Protein AF-X1HSE5-F1 (afdb_monomer)

Secondary structure (DSSP, 8-state):
-TTS--------SSSEEEEEEEEEETTEEEEEEEEEETTEEEEEEEEEEEETTEEEEEEEETTEEEEEEEE-TTTTT-EEEEEEEEETTEEEEEEEEE-TTS-EEETTEEES-EEEETTEEEEEEEEEETTEEEEEEEEEEEETTEEEEEEEETTEEEEEEEEE-----GGG------PPPPPP-S---PPPHHHHHHHHHHTT--TT-EEEEET-TT-HHHHHHHHHH--EEEEEES-HHHHHHHHHHHHHTT-TTTEEEEE--GGG---TT-SEEEE----

InterPro domains:
  IPR025714 Methyltransferase domain [PF13847] (213-278)
  IPR026170 N-lysine methyltransferase FAM173A/B [PTHR13610] (183-283)
  IPR029063 S-adenosyl-L-methionine-dependent methyltransferase superfamily [G3DSA:3.40.50.150] (183-283)
  IPR029063 S-adenosyl-L-methionine-dependent methyltransferase superfamily [SSF53335] (175-281)

Structure (mmCIF, N/CA/C/O backbone):
data_AF-X1HSE5-F1
#
_entry.id   AF-X1HSE5-F1
#
loop_
_atom_site.group_PDB
_atom_site.id
_atom_site.type_symbol
_atom_site.label_atom_id
_atom_site.label_alt_id
_atom_site.label_comp_id
_atom_site.label_asym_id
_atom_site.label_entity_id
_atom_site.label_seq_id
_atom_site.pdbx_PDB_ins_code
_atom_site.Cartn_x
_atom_site.Cartn_y
_atom_site.Cartn_z
_atom_site.occupancy
_atom_site.B_iso_or_equiv
_atom_site.auth_seq_id
_atom_site.auth_comp_id
_atom_site.auth_asym_id
_atom_site.auth_atom_id
_atom_site.pdbx_PDB_model_num
ATOM 1 N N . ASP A 1 1 ? 19.092 7.222 -4.675 1.00 54.31 1 ASP A N 1
ATOM 2 C CA . ASP A 1 1 ? 20.019 8.014 -3.846 1.00 54.31 1 ASP A CA 1
ATOM 3 C C . ASP A 1 1 ? 19.220 9.079 -3.096 1.00 54.31 1 ASP A C 1
ATOM 5 O O . ASP A 1 1 ? 17.990 9.079 -3.179 1.00 54.31 1 ASP A O 1
ATOM 9 N N . GLU A 1 2 ? 19.894 9.949 -2.344 1.00 53.72 2 GLU A N 1
ATOM 10 C CA . GLU A 1 2 ? 19.274 11.060 -1.601 1.00 53.72 2 GLU A CA 1
ATOM 11 C C . GLU A 1 2 ? 1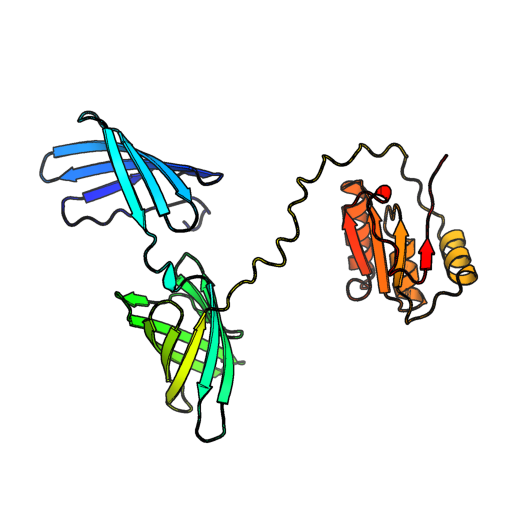8.602 12.100 -2.522 1.00 53.72 2 GLU A C 1
ATOM 13 O O . GLU A 1 2 ? 17.759 12.875 -2.081 1.00 53.72 2 GLU A O 1
ATOM 18 N N . GLU A 1 3 ? 18.900 12.058 -3.824 1.00 67.38 3 GLU A N 1
ATOM 19 C CA . GLU A 1 3 ? 18.372 12.944 -4.868 1.00 67.38 3 GLU A CA 1
ATOM 20 C C . GLU A 1 3 ? 17.149 12.351 -5.592 1.00 67.38 3 GLU A C 1
ATOM 22 O O . GLU A 1 3 ? 16.600 12.957 -6.515 1.00 67.38 3 GLU A O 1
ATOM 27 N N . GLY A 1 4 ? 16.709 11.151 -5.196 1.00 68.00 4 GLY A N 1
ATOM 28 C CA . GLY A 1 4 ? 15.580 10.457 -5.813 1.00 68.00 4 GLY A CA 1
ATOM 29 C C . GLY A 1 4 ? 15.891 9.804 -7.164 1.00 68.00 4 GLY A C 1
ATOM 30 O O . GLY A 1 4 ? 14.961 9.356 -7.841 1.00 68.00 4 GLY A O 1
ATOM 31 N N . LYS A 1 5 ? 17.166 9.700 -7.565 1.00 77.69 5 LYS A N 1
ATOM 32 C CA . LYS A 1 5 ? 17.575 8.886 -8.717 1.00 77.69 5 LYS A CA 1
ATOM 33 C C . LYS A 1 5 ? 17.703 7.423 -8.312 1.00 77.69 5 LYS A C 1
ATOM 35 O O . LYS A 1 5 ? 17.957 7.066 -7.157 1.00 77.69 5 LYS A O 1
ATOM 40 N N . LEU A 1 6 ? 17.506 6.549 -9.291 1.00 83.62 6 LEU A N 1
ATOM 41 C CA . LEU A 1 6 ? 17.699 5.120 -9.107 1.00 83.62 6 LEU A CA 1
ATOM 42 C C . LEU A 1 6 ? 19.194 4.809 -9.145 1.00 83.62 6 LEU A C 1
ATOM 44 O O . LEU A 1 6 ? 19.894 5.234 -10.057 1.00 83.62 6 LEU A O 1
ATOM 48 N N . ALA A 1 7 ? 19.648 4.045 -8.161 1.00 84.50 7 ALA A N 1
ATOM 49 C CA . ALA A 1 7 ? 20.991 3.488 -8.101 1.00 84.50 7 ALA A CA 1
ATOM 50 C C . ALA A 1 7 ? 20.882 1.962 -8.028 1.00 84.50 7 ALA A C 1
ATOM 52 O O . ALA A 1 7 ? 19.841 1.430 -7.623 1.00 84.50 7 ALA A O 1
ATOM 53 N N . ALA A 1 8 ? 21.934 1.265 -8.441 1.00 86.00 8 ALA A N 1
ATOM 54 C CA . ALA A 1 8 ? 21.992 -0.185 -8.394 1.00 86.00 8 ALA A CA 1
ATOM 55 C C . ALA A 1 8 ? 23.422 -0.650 -8.132 1.00 86.00 8 ALA A C 1
ATOM 57 O O . ALA A 1 8 ? 24.360 -0.115 -8.714 1.00 86.00 8 ALA A O 1
ATOM 58 N N . ASP A 1 9 ? 23.546 -1.693 -7.320 1.00 86.50 9 ASP A N 1
ATOM 59 C CA . ASP A 1 9 ? 24.800 -2.394 -7.077 1.00 86.50 9 ASP A CA 1
ATOM 60 C C . ASP A 1 9 ? 24.730 -3.781 -7.713 1.00 86.50 9 ASP A C 1
ATOM 62 O O . ASP A 1 9 ? 23.701 -4.463 -7.645 1.00 86.50 9 ASP A O 1
ATOM 66 N N . TRP A 1 10 ? 25.830 -4.215 -8.326 1.00 88.31 10 TRP A N 1
ATOM 67 C CA . TRP A 1 10 ? 25.940 -5.547 -8.911 1.00 88.31 10 TRP A CA 1
ATOM 68 C C . TRP A 1 10 ? 26.970 -6.369 -8.147 1.00 88.31 10 TRP A C 1
ATOM 70 O O . TRP A 1 10 ? 28.174 -6.167 -8.282 1.00 88.31 10 TRP A O 1
ATOM 80 N N . GLN A 1 11 ? 26.491 -7.342 -7.376 1.00 85.38 11 GLN A N 1
ATOM 81 C CA . GLN A 1 11 ? 27.350 -8.273 -6.652 1.00 85.38 11 GLN A CA 1
ATOM 82 C C . GLN A 1 11 ? 27.578 -9.539 -7.482 1.00 85.38 11 GLN A C 1
ATOM 84 O O . GLN A 1 11 ? 26.635 -10.174 -7.953 1.00 85.38 11 GLN A O 1
ATOM 89 N N . SER A 1 12 ? 28.847 -9.893 -7.673 1.00 85.19 12 SER A N 1
ATOM 90 C CA . SER A 1 12 ? 29.299 -11.047 -8.451 1.00 85.19 12 SER A CA 1
ATOM 91 C C . SER A 1 12 ? 30.457 -11.723 -7.727 1.00 85.19 12 SER A C 1
ATOM 93 O O . SER A 1 12 ? 31.236 -11.060 -7.049 1.00 85.19 12 SER A O 1
ATOM 95 N N . GLN A 1 13 ? 30.599 -13.038 -7.897 1.00 85.12 13 GLN A N 1
ATOM 96 C CA . GLN A 1 13 ? 31.784 -13.775 -7.437 1.00 85.12 13 GLN A CA 1
ATOM 97 C C . GLN A 1 13 ? 33.022 -13.501 -8.308 1.00 85.12 13 GLN A C 1
ATOM 99 O O . GLN A 1 13 ? 34.129 -13.885 -7.943 1.00 85.12 13 GLN A O 1
ATOM 104 N N . TRP A 1 14 ? 32.836 -12.852 -9.462 1.00 81.50 14 TRP A N 1
ATOM 105 C CA . TRP A 1 14 ? 33.876 -12.606 -10.453 1.00 81.50 14 TRP A CA 1
ATOM 106 C C . TRP A 1 14 ? 33.902 -11.140 -10.861 1.00 81.50 14 TRP A C 1
ATOM 108 O O . TRP A 1 14 ? 32.922 -10.651 -11.418 1.00 81.50 14 TRP A O 1
ATOM 118 N N . GLY A 1 15 ? 35.055 -10.497 -10.671 1.00 85.38 15 GLY A N 1
ATOM 119 C CA . GLY A 1 15 ? 35.319 -9.140 -11.139 1.00 85.38 15 GLY A CA 1
ATOM 120 C C . GLY A 1 15 ? 34.563 -8.034 -10.414 1.00 85.38 15 GLY A C 1
ATOM 121 O O . GLY A 1 15 ? 33.780 -8.263 -9.497 1.00 85.38 15 GLY A O 1
ATOM 122 N N . GLU A 1 16 ? 34.822 -6.816 -10.868 1.00 89.06 16 GLU A N 1
ATOM 123 C CA . GLU A 1 16 ? 34.171 -5.598 -10.404 1.00 89.06 16 GLU A CA 1
ATOM 124 C C . GLU A 1 16 ? 33.159 -5.136 -11.450 1.00 89.06 16 GLU A C 1
ATOM 126 O O . GLU A 1 16 ? 33.415 -5.187 -12.659 1.00 89.06 16 GLU A O 1
ATOM 131 N N . HIS A 1 17 ? 31.998 -4.684 -10.982 1.00 91.81 17 HIS A N 1
ATOM 132 C CA . HIS A 1 17 ? 30.918 -4.228 -11.841 1.00 91.81 17 HIS A CA 1
ATOM 133 C C . HIS A 1 17 ? 30.408 -2.874 -11.372 1.00 91.81 17 HIS A C 1
ATOM 135 O O . HIS A 1 17 ? 30.025 -2.712 -10.217 1.00 91.81 17 HIS A O 1
ATOM 141 N N . GLU A 1 18 ? 30.348 -1.927 -12.298 1.00 93.06 18 GLU A N 1
ATOM 142 C CA . GLU A 1 18 ? 29.768 -0.608 -12.081 1.00 93.06 18 GLU A CA 1
ATOM 143 C C . GLU A 1 18 ? 28.478 -0.499 -12.895 1.00 93.06 18 GLU A C 1
ATOM 145 O O . GLU A 1 18 ? 28.457 -0.831 -14.087 1.00 93.06 18 GLU A O 1
ATOM 150 N N . ILE A 1 19 ? 27.397 -0.062 -12.244 1.00 94.31 19 ILE A N 1
ATOM 151 C CA . ILE A 1 19 ? 26.094 0.133 -12.877 1.00 94.31 19 ILE A CA 1
ATOM 152 C C . ILE A 1 19 ? 25.806 1.624 -13.005 1.00 94.31 19 ILE A C 1
ATOM 154 O O . ILE A 1 19 ? 25.840 2.366 -12.027 1.00 94.31 19 ILE A O 1
ATOM 158 N N . THR A 1 20 ? 25.468 2.047 -14.217 1.00 93.00 20 THR A N 1
ATOM 159 C CA . THR A 1 20 ? 25.135 3.435 -14.548 1.00 93.00 20 THR A CA 1
ATOM 160 C C . THR A 1 20 ? 23.850 3.496 -15.375 1.00 93.00 20 THR A C 1
ATOM 162 O O . THR A 1 20 ? 23.322 2.473 -15.819 1.00 93.00 20 THR A O 1
ATOM 165 N N . ASP A 1 21 ? 23.304 4.701 -15.560 1.00 91.31 21 ASP A N 1
ATOM 166 C CA . ASP A 1 21 ? 22.112 4.952 -16.385 1.00 91.31 21 ASP A CA 1
ATOM 167 C C . ASP A 1 21 ? 20.885 4.094 -16.010 1.00 91.31 21 ASP A C 1
ATOM 169 O O . ASP A 1 21 ? 20.134 3.626 -16.871 1.00 91.31 21 ASP A O 1
ATOM 173 N N . VAL A 1 22 ? 20.668 3.874 -14.709 1.00 93.50 22 VAL A N 1
ATOM 174 C CA . VAL A 1 22 ? 19.532 3.084 -14.220 1.00 93.50 22 VAL A CA 1
ATOM 175 C C . VAL A 1 22 ? 18.227 3.840 -14.453 1.00 93.50 22 VAL A C 1
ATOM 177 O O . VAL A 1 22 ? 17.964 4.881 -13.852 1.00 93.50 22 VAL A O 1
ATOM 180 N N . ASN A 1 23 ? 17.359 3.275 -15.286 1.00 91.81 23 ASN A N 1
ATOM 181 C CA . ASN A 1 23 ? 16.037 3.814 -15.563 1.00 91.81 23 ASN A CA 1
ATOM 182 C C . ASN A 1 23 ? 14.971 2.736 -15.367 1.00 91.81 23 ASN A C 1
ATOM 184 O O . ASN A 1 23 ? 15.039 1.652 -15.946 1.00 91.81 23 ASN A O 1
ATOM 188 N N . PHE A 1 24 ? 13.953 3.053 -14.569 1.00 89.69 24 PHE A N 1
ATOM 189 C CA . PHE A 1 24 ? 12.811 2.178 -14.346 1.00 89.69 24 PHE A CA 1
ATOM 190 C C . PHE A 1 24 ? 11.508 2.937 -14.569 1.00 89.69 24 PHE A C 1
ATOM 192 O O . PHE A 1 24 ? 11.120 3.797 -13.777 1.00 89.69 24 PHE A O 1
ATOM 199 N N . LYS A 1 25 ? 10.798 2.598 -15.647 1.00 86.75 25 LYS A N 1
ATOM 200 C CA . LYS A 1 25 ? 9.526 3.236 -15.999 1.00 86.75 25 LYS A CA 1
ATOM 201 C C . LYS A 1 25 ? 8.541 2.206 -16.522 1.00 86.75 25 LYS A C 1
ATOM 203 O O . LYS A 1 25 ? 8.854 1.421 -17.409 1.00 86.75 25 LYS A O 1
ATOM 208 N N . ALA A 1 26 ? 7.327 2.222 -15.970 1.00 85.19 26 ALA A N 1
ATOM 209 C CA . ALA A 1 26 ? 6.230 1.343 -16.384 1.00 85.19 26 ALA A CA 1
ATOM 210 C C . ALA A 1 26 ? 6.598 -0.160 -16.421 1.00 85.19 26 ALA A C 1
ATOM 212 O O . ALA A 1 26 ? 6.109 -0.902 -17.266 1.00 85.19 26 ALA A O 1
ATOM 213 N N . GLY A 1 27 ? 7.459 -0.614 -15.502 1.00 85.38 27 GLY A N 1
ATOM 214 C CA . GLY A 1 27 ? 7.896 -2.011 -15.430 1.00 85.38 27 GLY A CA 1
ATOM 215 C C . GLY A 1 27 ? 9.055 -2.369 -16.362 1.00 85.38 27 GLY A C 1
ATOM 216 O O . GLY A 1 27 ? 9.559 -3.482 -16.252 1.00 85.38 27 GLY A O 1
ATOM 217 N N . LYS A 1 28 ? 9.511 -1.458 -17.231 1.00 92.25 28 LYS A N 1
ATOM 218 C CA . LYS A 1 28 ? 10.739 -1.623 -18.017 1.00 92.25 28 LYS A CA 1
ATOM 219 C C . LYS A 1 28 ? 11.932 -1.123 -17.199 1.00 92.25 28 LYS A C 1
ATOM 221 O O . LYS A 1 28 ? 11.882 -0.002 -16.694 1.00 92.25 28 LYS A O 1
ATOM 226 N N . LEU A 1 29 ? 12.958 -1.960 -17.060 1.00 94.06 29 LEU A N 1
ATOM 227 C CA . LEU A 1 29 ? 14.235 -1.642 -16.424 1.00 94.06 29 LEU A CA 1
ATOM 228 C C . LEU A 1 29 ? 15.325 -1.622 -17.494 1.00 94.06 29 LEU A C 1
ATOM 230 O O . LEU A 1 29 ? 15.451 -2.580 -18.257 1.00 94.06 29 LEU A O 1
ATOM 234 N N . THR A 1 30 ? 16.119 -0.558 -17.513 1.00 95.06 30 THR A N 1
ATOM 235 C CA . THR A 1 30 ? 17.329 -0.463 -18.330 1.00 95.06 30 THR A CA 1
ATOM 236 C C . THR A 1 30 ? 18.481 0.061 -17.489 1.00 95.06 30 THR A C 1
ATOM 238 O O . THR A 1 30 ? 18.264 0.925 -16.640 1.00 95.06 30 THR A O 1
ATOM 241 N N . PHE A 1 31 ? 19.687 -0.445 -17.717 1.00 95.62 31 PHE A N 1
ATOM 242 C CA . PHE A 1 31 ? 20.916 0.096 -17.133 1.00 95.62 31 PHE A CA 1
ATOM 243 C C . PHE A 1 31 ? 22.123 -0.302 -17.979 1.00 95.62 31 PHE A C 1
ATOM 245 O O . PHE A 1 31 ? 22.086 -1.300 -18.705 1.00 95.62 31 PHE A O 1
ATOM 252 N N . LYS A 1 32 ? 23.209 0.456 -17.852 1.00 95.06 32 LYS A N 1
ATOM 253 C CA . LYS A 1 32 ? 24.520 0.080 -18.377 1.00 95.06 32 LYS A CA 1
ATOM 254 C C . LYS A 1 32 ? 25.341 -0.573 -17.281 1.00 95.06 32 LYS A C 1
ATOM 256 O O . LYS A 1 32 ? 25.244 -0.211 -16.113 1.00 95.06 32 LYS A O 1
ATOM 261 N N . ARG A 1 33 ? 26.148 -1.552 -17.670 1.00 94.25 33 ARG A N 1
ATOM 262 C CA . ARG A 1 33 ? 27.066 -2.267 -16.793 1.00 94.25 33 ARG A CA 1
ATOM 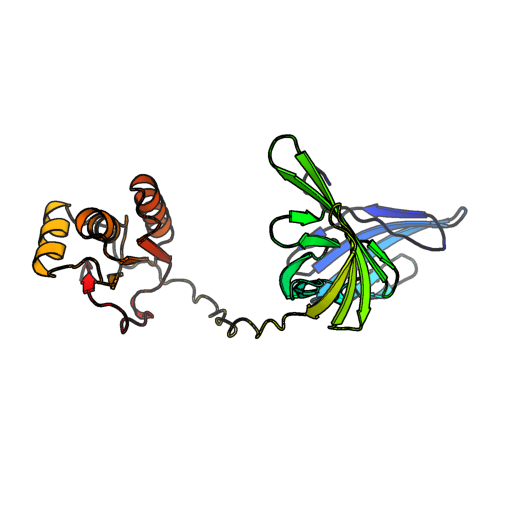263 C C . ARG A 1 33 ? 28.447 -2.284 -17.411 1.00 94.25 33 ARG A C 1
ATOM 265 O O . ARG A 1 33 ? 28.651 -2.906 -18.458 1.00 94.25 33 ARG A O 1
ATOM 272 N N . LYS A 1 34 ? 29.399 -1.702 -16.697 1.00 93.56 34 LYS A N 1
ATOM 273 C CA . LYS A 1 34 ? 30.825 -1.806 -16.977 1.00 93.56 34 LYS A CA 1
ATOM 274 C C . LYS A 1 34 ? 31.407 -2.906 -16.101 1.00 93.56 34 LYS A C 1
ATOM 276 O O . LYS A 1 34 ? 31.196 -2.909 -14.895 1.00 93.56 34 LYS A O 1
ATOM 281 N N . SER A 1 35 ? 32.057 -3.888 -16.714 1.00 91.00 35 SER A N 1
ATOM 282 C CA . SER A 1 35 ? 32.628 -5.040 -16.008 1.00 91.00 35 SER A CA 1
ATOM 283 C C . SER A 1 35 ? 34.136 -5.054 -16.185 1.00 91.00 35 SER A C 1
ATOM 285 O O . SER A 1 35 ? 34.614 -4.925 -17.313 1.00 91.00 35 SER A O 1
ATOM 287 N N . LYS A 1 36 ? 34.871 -5.246 -15.091 1.00 90.25 36 LYS A N 1
ATOM 288 C CA . LYS A 1 36 ? 36.323 -5.401 -15.075 1.00 90.25 36 LYS A CA 1
ATOM 289 C C . LYS A 1 36 ? 36.675 -6.741 -14.439 1.00 90.25 36 LYS A C 1
ATOM 291 O O . LYS A 1 36 ? 36.409 -6.968 -13.263 1.00 90.25 36 LYS A O 1
ATOM 296 N N . ILE A 1 37 ? 37.262 -7.641 -15.222 1.00 87.69 37 ILE A N 1
ATOM 297 C CA . ILE A 1 37 ? 37.753 -8.936 -14.739 1.00 87.69 37 ILE A CA 1
ATOM 298 C C . ILE A 1 37 ? 39.238 -9.012 -15.076 1.00 87.69 37 ILE A C 1
ATOM 300 O O . ILE A 1 37 ? 39.597 -9.066 -16.254 1.00 87.69 37 ILE A O 1
ATOM 304 N N . GLN A 1 38 ? 40.088 -9.006 -14.043 1.00 85.25 38 GLN A N 1
ATOM 305 C CA . GLN A 1 38 ? 41.545 -8.871 -14.185 1.00 85.25 38 GLN A CA 1
ATOM 306 C C . GLN A 1 38 ? 41.892 -7.610 -15.010 1.00 85.25 38 GLN A C 1
ATOM 308 O O . GLN A 1 38 ? 41.435 -6.519 -14.664 1.00 85.25 38 GLN A O 1
ATOM 313 N N . ASP A 1 39 ? 42.629 -7.754 -16.116 1.00 85.06 39 ASP A N 1
ATOM 314 C CA . ASP A 1 39 ? 43.037 -6.651 -17.003 1.00 85.06 39 ASP A CA 1
ATOM 315 C C . ASP A 1 39 ? 42.045 -6.369 -18.143 1.00 85.06 39 ASP A C 1
ATOM 317 O O . ASP A 1 39 ? 42.283 -5.510 -18.992 1.00 85.06 39 ASP A O 1
ATOM 321 N N . ARG A 1 40 ? 40.923 -7.098 -18.209 1.00 86.12 40 ARG A N 1
ATOM 322 C CA . ARG A 1 40 ? 39.935 -6.951 -19.284 1.00 86.12 40 ARG A CA 1
ATOM 323 C C . ARG A 1 40 ? 38.721 -6.174 -18.806 1.00 86.12 40 ARG A C 1
ATOM 325 O O . ARG A 1 40 ? 38.112 -6.516 -17.793 1.00 86.12 40 ARG A O 1
ATOM 332 N N . GLN A 1 41 ? 38.327 -5.186 -19.602 1.00 90.12 41 GLN A N 1
ATOM 333 C CA . GLN A 1 41 ? 37.138 -4.375 -19.378 1.00 90.12 41 GLN A CA 1
ATOM 334 C C . GLN A 1 41 ? 36.197 -4.476 -20.576 1.00 90.12 41 GLN A C 1
ATOM 336 O O . GLN A 1 41 ? 36.645 -4.488 -21.720 1.00 90.12 41 GLN A O 1
ATOM 341 N N . TRP A 1 42 ? 34.897 -4.544 -20.315 1.00 90.31 42 TRP A N 1
ATOM 342 C CA . TRP A 1 42 ? 33.872 -4.433 -21.349 1.00 90.31 42 TRP A CA 1
ATOM 343 C C . TRP A 1 42 ? 32.619 -3.774 -20.795 1.00 90.31 42 TRP A C 1
ATOM 345 O O . TRP A 1 42 ? 32.369 -3.759 -19.585 1.00 90.31 42 TRP A O 1
ATOM 355 N N . GLU A 1 43 ? 31.815 -3.260 -21.713 1.00 93.56 43 GLU A N 1
ATOM 356 C CA . GLU A 1 43 ? 30.529 -2.656 -21.418 1.00 93.56 43 GLU A CA 1
ATOM 357 C C . GLU A 1 43 ? 29.396 -3.541 -21.927 1.00 93.56 43 GLU A C 1
ATOM 359 O O . GLU A 1 43 ? 29.536 -4.342 -22.854 1.00 93.56 43 GLU A O 1
ATOM 364 N N . SER A 1 44 ? 28.264 -3.437 -21.251 1.00 93.94 44 SER A N 1
ATOM 365 C CA . SER A 1 44 ? 27.047 -4.148 -21.602 1.00 93.94 44 SER A CA 1
ATOM 366 C C . SER A 1 44 ? 25.841 -3.310 -21.217 1.00 93.94 44 SER A C 1
ATOM 368 O O . SER A 1 44 ? 25.896 -2.553 -20.249 1.00 93.94 44 SER A O 1
ATOM 370 N N . THR A 1 45 ? 24.749 -3.458 -21.955 1.00 95.94 45 THR A N 1
ATOM 371 C CA . THR A 1 45 ? 23.470 -2.823 -21.625 1.00 95.94 45 THR A CA 1
ATOM 372 C C . THR A 1 45 ? 22.463 -3.903 -21.289 1.00 95.94 45 THR A C 1
ATOM 374 O O . THR A 1 45 ? 22.345 -4.885 -22.017 1.00 95.94 45 THR A O 1
ATOM 377 N N . PHE A 1 46 ? 21.745 -3.734 -20.184 1.00 96.00 46 PHE A N 1
ATOM 378 C CA . PHE A 1 46 ? 20.599 -4.567 -19.861 1.00 96.00 46 PHE A CA 1
ATOM 379 C C . PHE A 1 46 ? 19.315 -3.862 -20.278 1.00 96.00 46 PHE A C 1
ATOM 381 O O . PHE A 1 46 ? 19.079 -2.715 -19.891 1.00 96.00 46 PHE A O 1
ATOM 388 N N . GLU A 1 47 ? 18.451 -4.584 -20.983 1.00 96.19 47 GLU A N 1
ATOM 389 C CA . GLU A 1 47 ? 17.064 -4.197 -21.201 1.00 96.19 47 GLU A CA 1
ATOM 390 C C . GLU A 1 47 ? 16.128 -5.323 -20.783 1.00 96.19 47 GLU A C 1
ATOM 392 O O . GLU A 1 47 ? 16.202 -6.443 -21.286 1.00 96.19 47 GLU A O 1
ATOM 397 N N . GLY A 1 48 ? 15.197 -5.023 -19.882 1.00 94.62 48 GLY A N 1
ATOM 398 C CA . GLY A 1 48 ? 14.267 -6.032 -19.408 1.00 94.62 48 GLY A CA 1
ATOM 399 C C . GLY A 1 48 ? 13.008 -5.475 -18.779 1.00 94.62 48 GLY A C 1
ATOM 400 O O . GLY A 1 48 ? 12.748 -4.271 -18.742 1.00 94.62 48 GLY A O 1
ATOM 401 N N . THR A 1 49 ? 12.204 -6.394 -18.265 1.00 92.69 49 THR A N 1
ATOM 402 C CA . THR A 1 49 ? 10.961 -6.103 -17.566 1.00 92.69 49 THR A CA 1
ATOM 403 C C . THR A 1 49 ? 10.961 -6.716 -16.180 1.00 92.69 49 THR A C 1
ATOM 405 O O . THR A 1 49 ? 11.375 -7.859 -15.995 1.00 92.69 49 THR A O 1
ATOM 408 N N . ILE A 1 50 ? 10.426 -5.969 -15.219 1.00 88.81 50 ILE A N 1
ATOM 409 C CA . ILE A 1 50 ? 10.084 -6.474 -13.896 1.00 88.81 50 ILE A CA 1
ATOM 410 C C . ILE A 1 50 ? 8.572 -6.667 -13.848 1.00 88.81 50 ILE A C 1
ATOM 412 O O . ILE A 1 50 ? 7.803 -5.704 -13.920 1.00 88.81 50 ILE A O 1
ATOM 416 N N . LYS A 1 51 ? 8.138 -7.917 -13.683 1.00 82.94 51 LYS A N 1
ATOM 417 C CA . LYS A 1 51 ? 6.735 -8.272 -13.444 1.00 82.94 51 LYS A CA 1
ATOM 418 C C . LYS A 1 51 ? 6.625 -8.937 -12.081 1.00 82.94 51 LYS A C 1
ATOM 420 O O . LYS A 1 51 ? 7.186 -10.004 -11.851 1.00 82.94 51 LYS A O 1
ATOM 425 N N . ALA A 1 52 ? 5.884 -8.301 -11.176 1.00 80.31 52 ALA A N 1
ATOM 426 C CA . ALA A 1 52 ? 5.778 -8.710 -9.776 1.00 80.31 52 ALA A CA 1
ATOM 427 C C . ALA A 1 52 ? 7.161 -8.875 -9.109 1.00 80.31 52 ALA A C 1
ATOM 429 O O . ALA A 1 52 ? 7.785 -7.883 -8.731 1.00 80.31 52 ALA A O 1
ATOM 430 N N . HIS A 1 53 ? 7.638 -10.111 -8.976 1.00 82.62 53 HIS A N 1
ATOM 431 C CA . HIS A 1 53 ? 8.914 -10.454 -8.346 1.00 82.62 53 HIS A CA 1
ATOM 432 C C . HIS A 1 53 ? 9.917 -11.096 -9.313 1.00 82.62 53 HIS A C 1
ATOM 434 O O . HIS A 1 53 ? 10.985 -11.508 -8.871 1.00 82.62 53 HIS A O 1
ATOM 440 N N . ALA A 1 54 ? 9.582 -11.181 -10.602 1.00 88.19 54 ALA A N 1
ATOM 441 C CA . ALA A 1 54 ? 10.440 -11.734 -11.640 1.00 88.19 54 ALA A CA 1
ATOM 442 C C . ALA A 1 54 ? 11.048 -10.614 -12.493 1.00 88.19 54 ALA A C 1
ATOM 444 O O . ALA A 1 54 ? 10.356 -9.664 -12.873 1.00 88.19 54 ALA A O 1
ATOM 445 N N . LEU A 1 55 ? 12.337 -10.752 -12.782 1.00 92.50 55 LEU A N 1
ATOM 446 C CA . LEU A 1 55 ? 13.097 -9.977 -13.751 1.00 92.50 55 LEU A CA 1
ATOM 447 C C . LEU A 1 55 ? 13.344 -10.870 -14.968 1.00 92.50 55 LEU A C 1
ATOM 449 O O . LEU A 1 55 ? 13.767 -12.011 -14.810 1.00 92.50 55 LEU A O 1
ATOM 453 N N . SER A 1 56 ? 13.104 -10.346 -16.161 1.00 94.69 56 SER A N 1
ATOM 454 C CA . SER A 1 56 ? 13.457 -11.007 -17.419 1.00 94.69 56 SER A CA 1
ATOM 455 C C . SER A 1 56 ? 13.964 -9.966 -18.404 1.00 94.69 56 SER A C 1
ATOM 457 O O . SER A 1 56 ? 13.360 -8.898 -18.517 1.00 94.69 56 SER A O 1
ATOM 459 N N . GLY A 1 57 ? 15.029 -10.253 -19.135 1.00 95.12 57 GLY A N 1
ATOM 460 C CA . GLY A 1 57 ? 15.568 -9.326 -20.121 1.00 95.12 57 GLY A CA 1
ATOM 461 C C . GLY A 1 57 ? 16.773 -9.878 -20.855 1.00 95.12 57 GLY A C 1
ATOM 462 O O . GLY A 1 57 ? 17.103 -11.056 -20.734 1.00 95.12 57 GLY A O 1
ATOM 463 N N . THR A 1 58 ? 17.438 -8.994 -21.581 1.00 95.88 58 THR A N 1
ATOM 464 C CA . THR A 1 58 ? 18.623 -9.308 -22.372 1.00 95.88 58 THR A CA 1
ATOM 465 C C . THR A 1 58 ? 19.759 -8.386 -21.958 1.00 95.88 58 THR A C 1
ATOM 467 O O . THR A 1 58 ? 19.561 -7.188 -21.755 1.00 95.88 58 THR A O 1
ATOM 470 N N . ILE A 1 59 ? 20.948 -8.960 -21.812 1.00 94.69 59 ILE A N 1
ATOM 471 C CA . ILE A 1 59 ? 22.214 -8.250 -21.678 1.00 94.69 59 ILE A CA 1
ATOM 472 C C . ILE A 1 59 ? 22.888 -8.273 -23.047 1.00 94.69 59 ILE A C 1
ATOM 474 O O . ILE A 1 59 ? 23.294 -9.337 -23.508 1.00 94.69 59 ILE A O 1
ATOM 478 N N . THR A 1 60 ? 23.034 -7.108 -23.664 1.00 95.06 60 THR A N 1
ATOM 479 C CA . THR A 1 60 ? 23.697 -6.926 -24.959 1.00 95.06 60 THR A CA 1
ATOM 480 C C . THR A 1 60 ? 25.114 -6.411 -24.756 1.00 95.06 60 THR A C 1
ATOM 482 O O . THR A 1 60 ? 25.349 -5.488 -23.969 1.00 95.06 60 THR A O 1
ATOM 485 N N . SER A 1 61 ? 26.070 -7.011 -25.459 1.00 91.69 61 SER A N 1
ATOM 486 C CA . SER A 1 61 ? 27.481 -6.619 -25.445 1.00 91.69 61 SER A CA 1
ATOM 487 C C . SER A 1 61 ? 28.146 -6.912 -26.788 1.00 91.69 61 SER A C 1
ATOM 489 O O . SER A 1 61 ? 27.580 -7.607 -27.628 1.00 91.69 61 SER A O 1
ATOM 491 N N . GLU A 1 62 ? 29.390 -6.471 -26.967 1.00 86.44 62 GLU A N 1
ATOM 492 C CA . GLU A 1 62 ? 30.203 -6.815 -28.147 1.00 86.44 62 GLU A CA 1
ATOM 493 C C . GLU A 1 62 ? 30.414 -8.330 -28.324 1.00 86.44 62 GLU A C 1
ATOM 495 O O . GLU A 1 62 ? 30.732 -8.796 -29.414 1.00 86.44 62 GLU A O 1
ATOM 500 N N . ARG A 1 63 ? 30.219 -9.120 -27.260 1.00 83.75 63 ARG A N 1
ATOM 501 C CA . ARG A 1 63 ? 30.310 -10.589 -27.288 1.00 83.75 63 ARG A CA 1
ATOM 502 C C . ARG A 1 63 ? 28.984 -11.270 -27.640 1.00 83.75 63 ARG A C 1
ATOM 504 O O . ARG A 1 63 ? 28.914 -12.496 -27.610 1.00 83.75 63 ARG A O 1
ATOM 511 N N . GLY A 1 64 ? 27.951 -10.488 -27.947 1.00 88.81 64 GLY A N 1
ATOM 512 C CA . GLY A 1 64 ? 26.603 -10.950 -28.252 1.00 88.81 64 GLY A CA 1
ATOM 513 C C . GLY A 1 64 ? 25.599 -10.714 -27.124 1.00 88.81 64 GLY A C 1
ATOM 514 O O . GLY A 1 64 ? 25.894 -10.068 -26.108 1.00 88.81 64 GLY A O 1
ATOM 515 N N . ASP A 1 65 ? 24.405 -11.259 -27.348 1.00 92.88 65 ASP A N 1
ATOM 516 C CA . ASP A 1 65 ? 23.234 -11.131 -26.487 1.00 92.88 65 ASP A CA 1
ATOM 517 C C . ASP A 1 65 ? 23.081 -12.332 -25.554 1.00 92.88 65 ASP A C 1
ATOM 519 O O . ASP A 1 65 ? 23.160 -13.489 -25.970 1.00 92.88 65 ASP A O 1
ATOM 523 N N . ILE A 1 66 ? 22.811 -12.053 -24.280 1.00 92.69 66 ILE A N 1
ATOM 524 C CA . ILE A 1 66 ? 22.613 -13.063 -23.241 1.00 92.69 66 ILE A CA 1
ATOM 525 C C . ILE A 1 66 ? 21.260 -12.826 -22.579 1.00 92.69 66 ILE A C 1
ATOM 527 O O . ILE A 1 66 ? 20.979 -11.729 -22.099 1.00 92.69 66 ILE A O 1
ATOM 531 N N . THR A 1 67 ? 20.424 -13.861 -22.507 1.00 93.62 67 THR A N 1
ATOM 532 C CA . THR A 1 67 ? 19.168 -13.783 -21.746 1.00 93.62 67 THR A CA 1
ATOM 533 C C . THR A 1 67 ? 19.469 -13.793 -20.248 1.00 93.62 67 THR A C 1
ATOM 535 O O . THR A 1 67 ? 20.266 -14.599 -19.773 1.00 93.62 67 THR A O 1
ATOM 538 N N . ALA A 1 68 ? 18.823 -12.904 -19.501 1.00 92.12 68 ALA A N 1
ATOM 539 C CA . ALA A 1 68 ? 18.964 -12.781 -18.061 1.00 92.12 68 ALA A CA 1
ATOM 540 C C . ALA A 1 68 ? 17.597 -12.890 -17.380 1.00 92.12 68 ALA A C 1
ATOM 542 O O . ALA A 1 68 ? 16.662 -12.142 -17.676 1.00 92.12 68 ALA A O 1
ATOM 543 N N . GLU A 1 69 ? 17.511 -13.806 -16.423 1.00 92.62 69 GLU A N 1
ATOM 544 C CA . GLU A 1 69 ? 16.344 -14.007 -15.573 1.00 92.62 69 GLU A CA 1
ATOM 545 C C . GLU A 1 69 ? 16.733 -13.837 -14.107 1.00 92.62 69 GLU A C 1
ATOM 547 O O . GLU A 1 69 ? 17.840 -14.175 -13.692 1.00 92.62 69 GLU A O 1
ATOM 552 N N . GLY A 1 70 ? 15.814 -13.307 -13.306 1.00 88.50 70 GLY A N 1
ATOM 553 C CA . GLY A 1 70 ? 16.045 -13.082 -11.887 1.00 88.50 70 GLY A CA 1
ATOM 554 C C . GLY A 1 70 ? 14.766 -13.175 -11.071 1.00 88.50 70 GLY A C 1
ATOM 555 O O . GLY A 1 70 ? 13.665 -12.901 -11.551 1.00 88.50 70 GLY A O 1
ATOM 556 N N . LYS A 1 71 ? 14.914 -13.534 -9.798 1.00 86.81 71 LYS A N 1
ATOM 557 C CA . LYS A 1 71 ? 13.838 -13.492 -8.804 1.00 86.81 71 LYS A CA 1
ATOM 558 C C . LYS A 1 71 ? 14.243 -12.535 -7.693 1.00 86.81 71 LYS A C 1
ATOM 560 O O . LYS A 1 71 ? 15.382 -12.555 -7.239 1.00 86.81 71 LYS A O 1
ATOM 565 N N . ARG A 1 72 ? 13.311 -11.691 -7.248 1.00 86.19 72 ARG A N 1
ATOM 566 C CA . ARG A 1 72 ? 13.539 -10.782 -6.120 1.00 86.19 72 ARG A CA 1
ATOM 567 C C . ARG A 1 72 ? 13.813 -11.596 -4.856 1.00 86.19 72 ARG A C 1
ATOM 569 O O . ARG A 1 72 ? 12.945 -12.346 -4.406 1.00 86.19 72 ARG A O 1
ATOM 576 N N . VAL A 1 73 ? 14.975 -11.371 -4.252 1.00 83.44 73 VAL A N 1
ATOM 577 C CA . VAL A 1 73 ? 15.304 -11.892 -2.921 1.00 83.44 73 VAL A CA 1
ATOM 578 C C . VAL A 1 73 ? 14.293 -11.352 -1.905 1.00 83.44 73 VAL A C 1
ATOM 580 O O . VAL A 1 73 ? 13.962 -10.167 -1.911 1.00 83.44 73 VAL A O 1
ATOM 583 N N . GLY A 1 74 ? 13.732 -12.240 -1.083 1.00 83.56 74 GLY A N 1
ATOM 584 C CA . GLY A 1 74 ? 12.714 -11.890 -0.090 1.00 83.56 74 GLY A CA 1
ATOM 585 C C . GLY A 1 74 ? 11.305 -11.648 -0.622 1.00 83.56 74 GLY A C 1
ATOM 586 O O . GLY A 1 74 ? 10.442 -11.205 0.132 1.00 83.56 74 GLY A O 1
ATOM 587 N N . ALA A 1 75 ? 11.008 -11.992 -1.881 1.00 85.38 75 ALA A N 1
ATOM 588 C CA . ALA A 1 75 ? 9.648 -11.912 -2.428 1.00 85.38 75 ALA A CA 1
ATOM 589 C C . ALA A 1 75 ? 8.590 -12.625 -1.559 1.00 85.38 75 ALA A C 1
ATOM 591 O O . ALA A 1 75 ? 7.474 -12.123 -1.396 1.00 85.38 75 ALA A O 1
ATOM 592 N N . ALA A 1 76 ? 8.948 -13.770 -0.967 1.00 87.75 76 ALA A N 1
ATOM 593 C CA . ALA A 1 76 ? 8.082 -14.510 -0.053 1.00 87.75 76 ALA A CA 1
ATOM 594 C C . ALA A 1 76 ? 7.767 -13.714 1.227 1.00 87.75 76 ALA A C 1
ATOM 596 O O . ALA A 1 76 ? 6.634 -13.762 1.700 1.00 87.75 76 ALA A O 1
ATOM 597 N N . LEU A 1 77 ? 8.696 -12.890 1.716 1.00 91.00 77 LEU A N 1
ATOM 598 C CA . LEU A 1 77 ? 8.511 -12.064 2.910 1.00 91.00 77 LEU A CA 1
ATOM 599 C C . LEU A 1 77 ? 7.727 -10.771 2.631 1.00 91.00 77 LEU A C 1
ATOM 601 O O . LEU A 1 77 ? 6.952 -10.317 3.471 1.00 91.00 77 LEU A O 1
ATOM 605 N N . VAL A 1 78 ? 7.874 -10.181 1.441 1.00 91.00 78 VAL A N 1
ATOM 606 C CA . VAL A 1 78 ? 7.196 -8.925 1.070 1.00 91.00 78 VAL A CA 1
ATOM 607 C C . VAL A 1 78 ? 5.673 -9.085 1.122 1.00 91.00 78 VAL A C 1
ATOM 609 O O . VAL A 1 78 ? 5.101 -9.992 0.507 1.00 91.00 78 VAL A O 1
ATOM 612 N N . GLY A 1 79 ? 4.989 -8.178 1.825 1.00 90.75 79 GLY A N 1
ATOM 613 C CA . GLY A 1 79 ? 3.534 -8.196 1.960 1.00 90.75 79 GLY A CA 1
ATOM 614 C C . GLY A 1 79 ? 3.030 -7.776 3.337 1.00 90.75 79 GLY A C 1
ATOM 615 O O . GLY A 1 79 ? 3.721 -7.108 4.099 1.00 90.75 79 GLY A O 1
ATOM 616 N N . GLN A 1 80 ? 1.784 -8.142 3.630 1.00 94.19 80 GLN A N 1
ATOM 617 C CA . GLN A 1 80 ? 1.163 -7.925 4.934 1.00 94.19 80 GLN A CA 1
ATOM 618 C C . GLN A 1 80 ? 1.015 -9.259 5.657 1.00 94.19 80 GLN A C 1
ATOM 620 O O . GLN A 1 80 ? 0.646 -10.266 5.048 1.00 94.19 80 GLN A O 1
ATOM 625 N N . TRP A 1 81 ? 1.271 -9.231 6.952 1.00 95.62 81 TRP A N 1
ATOM 626 C CA . TRP A 1 81 ? 1.288 -10.375 7.842 1.00 95.62 81 TRP A CA 1
ATOM 627 C C . TRP A 1 81 ? 0.453 -10.053 9.072 1.00 95.62 81 TRP A C 1
ATOM 629 O O . TRP A 1 81 ? 0.558 -8.959 9.628 1.00 95.62 81 TRP A O 1
ATOM 639 N N . GLU A 1 82 ? -0.373 -11.005 9.484 1.00 95.69 82 GLU A N 1
ATOM 640 C CA . GLU A 1 82 ? -1.008 -10.997 10.797 1.00 95.69 82 GLU A CA 1
ATOM 641 C C . GLU A 1 82 ? -0.155 -11.870 11.712 1.00 95.69 82 GLU A C 1
ATOM 643 O O . GLU A 1 82 ? 0.024 -13.053 11.432 1.00 95.69 82 GLU A O 1
ATOM 648 N N . LEU A 1 83 ? 0.419 -11.267 12.749 1.00 95.50 83 LEU A N 1
ATOM 649 C CA . LEU A 1 83 ? 1.276 -11.916 13.731 1.00 95.50 83 LEU A CA 1
ATOM 650 C C . LEU A 1 83 ? 0.503 -12.090 15.034 1.00 95.50 83 LEU A C 1
ATOM 652 O O . LEU A 1 83 ? 0.116 -11.110 15.666 1.00 95.50 83 LEU A O 1
ATOM 656 N N . GLU A 1 84 ? 0.296 -13.326 15.448 1.00 94.69 84 GLU A N 1
ATOM 657 C CA . GLU A 1 84 ? -0.192 -13.680 16.770 1.00 94.69 84 GLU A CA 1
ATOM 658 C C . GLU A 1 84 ? 0.998 -13.839 17.720 1.00 94.69 84 GLU A C 1
ATOM 660 O O . GLU A 1 84 ? 1.886 -14.662 17.503 1.00 94.69 84 GLU A O 1
ATOM 665 N N . ILE A 1 85 ? 1.031 -12.998 18.751 1.00 93.12 85 ILE A N 1
ATOM 666 C CA . ILE A 1 85 ? 2.082 -12.945 19.764 1.00 93.12 85 ILE A CA 1
ATOM 667 C C . ILE A 1 85 ? 1.504 -13.525 21.048 1.00 93.12 85 ILE A C 1
ATOM 669 O O . ILE A 1 85 ? 0.592 -12.929 21.630 1.00 93.12 85 ILE A O 1
ATOM 673 N N . THR A 1 86 ? 2.051 -14.648 21.497 1.00 88.88 86 THR A N 1
ATOM 674 C CA . THR A 1 86 ? 1.566 -15.383 22.667 1.00 88.88 86 THR A CA 1
ATOM 675 C C . THR A 1 86 ? 2.418 -15.068 23.891 1.00 88.88 86 THR A C 1
ATOM 677 O O . THR A 1 86 ? 3.646 -15.005 23.822 1.00 88.88 86 THR A O 1
ATOM 680 N N . SER A 1 87 ? 1.750 -14.854 25.019 1.00 79.69 87 SER A N 1
ATOM 681 C CA . SER A 1 87 ? 2.352 -14.695 26.342 1.00 79.69 87 SER A CA 1
ATOM 682 C C . SER A 1 87 ? 1.531 -15.448 27.384 1.00 79.69 87 SER A C 1
ATOM 684 O O . SER A 1 87 ? 0.397 -15.834 27.103 1.00 79.69 87 SER A O 1
ATOM 686 N N . ASP A 1 88 ? 2.067 -15.592 28.592 1.00 76.44 88 ASP A N 1
ATOM 687 C CA . ASP A 1 88 ? 1.400 -16.295 29.697 1.00 76.44 88 ASP A CA 1
ATOM 688 C C . ASP A 1 88 ? 0.034 -15.685 30.066 1.00 76.44 88 ASP A C 1
ATOM 690 O O . ASP A 1 88 ? -0.839 -16.372 30.586 1.00 76.44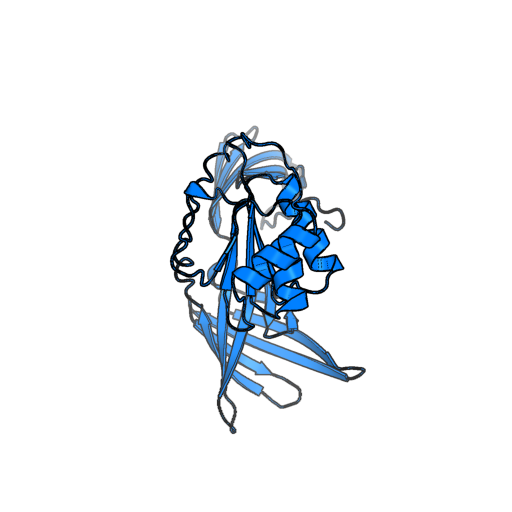 88 ASP A O 1
ATOM 694 N N . SER A 1 89 ? -0.183 -14.400 29.762 1.00 73.50 89 SER A N 1
ATOM 695 C CA . SER A 1 89 ? -1.438 -13.677 30.007 1.00 73.50 89 SER A CA 1
ATOM 696 C C . SER A 1 89 ? -2.407 -13.654 28.815 1.00 73.50 89 SER A C 1
ATOM 698 O O . SER A 1 89 ? -3.450 -13.003 28.891 1.00 73.50 89 SER A O 1
ATOM 700 N N . GLY A 1 90 ? -2.082 -14.339 27.712 1.00 79.50 90 GLY A N 1
ATOM 701 C CA . GLY A 1 90 ? -2.921 -14.444 26.515 1.00 79.50 90 GLY A CA 1
ATOM 702 C C . GLY A 1 90 ? -2.194 -14.124 25.206 1.00 79.50 90 GLY A C 1
ATOM 703 O O . GLY A 1 90 ? -1.011 -13.758 25.192 1.00 79.50 90 GLY A O 1
ATOM 704 N N . SER A 1 91 ? -2.915 -14.264 24.087 1.00 85.62 91 SER A N 1
ATOM 705 C CA . SER A 1 91 ? -2.427 -13.925 22.747 1.00 85.62 91 SER A CA 1
ATOM 706 C C . SER A 1 91 ? -2.964 -12.576 22.267 1.00 85.62 91 SER A C 1
ATOM 708 O O . SER A 1 91 ? -4.085 -12.166 22.573 1.00 85.62 91 SER A O 1
ATOM 710 N N . ARG A 1 92 ? -2.139 -11.847 21.511 1.00 90.00 92 ARG A N 1
ATOM 711 C CA . ARG A 1 92 ? -2.540 -10.606 20.837 1.00 90.00 92 ARG A CA 1
ATOM 712 C C . ARG A 1 92 ? -2.129 -10.634 19.377 1.00 90.00 92 ARG A C 1
ATOM 714 O O . ARG A 1 92 ? -1.043 -11.102 19.044 1.00 90.00 92 ARG A O 1
ATOM 721 N N . LYS A 1 93 ? -2.962 -10.054 18.518 1.00 92.81 93 LYS A N 1
ATOM 722 C CA . LYS A 1 93 ? -2.659 -9.895 17.095 1.00 92.81 93 LYS A CA 1
ATOM 723 C C . LYS A 1 93 ? -1.963 -8.565 16.830 1.00 92.81 93 LYS A C 1
ATOM 725 O O . LYS A 1 93 ? -2.328 -7.540 17.402 1.00 92.81 93 LYS A O 1
ATOM 730 N N . GLN A 1 94 ? -0.969 -8.587 15.952 1.00 92.00 94 GLN A N 1
ATOM 731 C CA . GLN A 1 94 ? -0.234 -7.419 15.491 1.00 92.00 94 GLN A CA 1
ATOM 732 C C . GLN A 1 94 ? 0.028 -7.517 13.991 1.00 92.00 94 GLN A C 1
ATOM 734 O O . GLN A 1 94 ? 0.309 -8.590 13.467 1.00 92.00 94 GLN A O 1
ATOM 739 N N . LEU A 1 95 ? -0.036 -6.390 13.287 1.00 94.56 95 LEU A N 1
ATOM 740 C CA . LEU A 1 95 ? 0.264 -6.361 11.858 1.00 94.56 95 LEU A CA 1
ATOM 741 C C . LEU A 1 95 ? 1.757 -6.146 11.616 1.00 94.56 95 LEU A C 1
ATOM 743 O O . LEU A 1 95 ? 2.364 -5.258 12.207 1.00 94.56 95 LEU A O 1
ATOM 747 N N . LEU A 1 96 ? 2.327 -6.908 10.687 1.00 95.31 96 LEU A N 1
ATOM 748 C CA . LEU A 1 96 ? 3.631 -6.631 10.094 1.00 95.31 96 LEU A CA 1
ATOM 749 C C . LEU A 1 96 ? 3.443 -6.358 8.603 1.00 95.31 96 LEU A C 1
ATOM 751 O O . LEU A 1 96 ? 2.889 -7.168 7.861 1.00 95.31 96 LEU A O 1
ATOM 755 N N . ARG A 1 97 ? 3.916 -5.205 8.144 1.00 94.81 97 ARG A N 1
ATOM 756 C CA . ARG A 1 97 ? 3.998 -4.867 6.725 1.00 94.81 97 ARG A CA 1
ATOM 757 C C . ARG A 1 97 ? 5.459 -4.841 6.312 1.00 94.81 97 ARG A C 1
ATOM 759 O O . ARG A 1 97 ? 6.220 -4.067 6.872 1.00 94.81 97 ARG A O 1
ATOM 766 N N . VAL A 1 98 ? 5.806 -5.621 5.296 1.00 93.94 98 VAL A N 1
ATOM 767 C CA . VAL A 1 98 ? 7.141 -5.669 4.693 1.00 93.94 98 VAL A CA 1
ATOM 768 C C . VAL A 1 98 ? 7.082 -5.069 3.293 1.00 93.94 98 VAL A C 1
ATOM 770 O O . VAL A 1 98 ? 6.278 -5.492 2.454 1.00 93.94 98 VAL A O 1
ATOM 773 N N . ASN A 1 99 ? 7.916 -4.065 3.054 1.00 89.94 99 ASN A N 1
ATOM 774 C CA . ASN A 1 99 ? 8.050 -3.359 1.789 1.00 89.94 99 ASN A CA 1
ATOM 775 C C . ASN A 1 99 ? 9.056 -4.067 0.855 1.00 89.94 99 ASN A C 1
ATOM 777 O O . ASN A 1 99 ? 9.843 -4.900 1.304 1.00 89.94 99 ASN A O 1
ATOM 781 N N . PRO A 1 100 ? 9.047 -3.765 -0.460 1.00 85.50 100 PRO A N 1
ATOM 782 C CA . PRO A 1 100 ? 9.933 -4.415 -1.433 1.00 85.50 100 PRO A CA 1
ATOM 783 C C . PRO A 1 100 ? 11.438 -4.195 -1.234 1.00 85.50 100 PRO A C 1
ATOM 785 O O . PRO A 1 100 ? 12.220 -4.927 -1.839 1.00 85.50 100 PRO A O 1
ATOM 788 N N . ASP A 1 101 ? 11.818 -3.184 -0.456 1.00 83.50 101 ASP A N 1
ATOM 789 C CA . ASP A 1 101 ? 13.185 -2.835 -0.049 1.00 83.50 101 ASP A CA 1
ATOM 790 C C . ASP A 1 101 ? 13.588 -3.483 1.290 1.00 83.50 101 ASP A C 1
ATOM 792 O O . ASP A 1 101 ? 14.616 -3.131 1.857 1.00 83.50 101 ASP A O 1
ATOM 796 N N . LEU A 1 102 ? 12.773 -4.414 1.807 1.00 90.56 102 LEU A N 1
ATOM 797 C CA . LEU A 1 102 ? 12.936 -5.058 3.115 1.00 90.56 102 LEU A CA 1
ATOM 798 C C . LEU A 1 102 ? 12.917 -4.080 4.302 1.00 90.56 102 LEU A C 1
ATOM 800 O O . LEU A 1 102 ? 13.342 -4.428 5.399 1.00 90.56 102 LEU A O 1
ATOM 804 N N . SER A 1 103 ? 12.355 -2.884 4.130 1.00 93.25 103 SER A N 1
ATOM 805 C CA . SER A 1 103 ? 11.867 -2.069 5.245 1.00 93.25 103 SER A CA 1
ATOM 806 C C . SER A 1 103 ? 10.450 -2.497 5.636 1.00 93.25 103 SER A C 1
ATOM 808 O O . SER A 1 103 ? 9.805 -3.305 4.956 1.00 93.25 103 SER A O 1
ATOM 810 N N . GLY A 1 104 ? 9.908 -1.955 6.722 1.00 93.69 104 GLY A N 1
ATOM 811 C CA . GLY A 1 104 ? 8.555 -2.311 7.115 1.00 93.69 104 GLY A CA 1
ATOM 812 C C . GLY A 1 104 ? 7.958 -1.489 8.237 1.00 93.69 104 GLY A C 1
ATOM 813 O O . GLY A 1 104 ? 8.497 -0.473 8.662 1.00 93.69 104 GLY A O 1
ATOM 814 N N . ILE A 1 105 ? 6.804 -1.946 8.706 1.00 94.06 105 ILE A N 1
ATOM 815 C CA . ILE A 1 105 ? 6.130 -1.415 9.887 1.00 94.06 105 ILE A CA 1
ATOM 816 C C . ILE A 1 105 ? 5.588 -2.597 10.689 1.00 94.06 105 ILE A C 1
ATOM 818 O O . ILE A 1 105 ? 4.864 -3.430 10.141 1.00 94.06 105 ILE A O 1
ATOM 822 N N . PHE A 1 106 ? 5.920 -2.657 11.976 1.00 92.44 106 PHE A N 1
ATOM 823 C CA . PHE A 1 106 ? 5.372 -3.605 12.941 1.00 92.44 106 PHE A CA 1
ATOM 824 C C . PHE A 1 106 ? 4.447 -2.868 13.913 1.00 92.44 106 PHE A C 1
ATOM 826 O O . PHE A 1 106 ? 4.885 -2.077 14.750 1.00 92.44 106 PHE A O 1
ATOM 833 N N . GLY A 1 107 ? 3.141 -3.090 13.772 1.00 88.19 107 GLY A N 1
ATOM 834 C CA . GLY A 1 107 ? 2.113 -2.281 14.415 1.00 88.19 107 GLY A CA 1
ATOM 835 C C . GLY A 1 107 ? 2.220 -0.814 13.983 1.00 88.19 107 GLY A C 1
ATOM 836 O O . GLY A 1 107 ? 2.082 -0.538 12.792 1.00 88.19 107 GLY A O 1
ATOM 837 N N . PRO A 1 108 ? 2.465 0.129 14.910 1.00 87.31 108 PRO A N 1
ATOM 838 C CA . PRO A 1 108 ? 2.742 1.528 14.583 1.00 87.31 108 PRO A CA 1
ATOM 839 C C . PRO A 1 108 ? 4.239 1.840 14.377 1.00 87.31 108 PRO A C 1
ATOM 841 O O . PRO A 1 108 ? 4.583 2.987 14.112 1.00 87.31 108 PRO A O 1
ATOM 844 N N . ILE A 1 109 ? 5.141 0.864 14.535 1.00 89.44 109 ILE A N 1
ATOM 845 C CA . ILE A 1 109 ? 6.587 1.104 14.661 1.00 89.44 109 ILE A CA 1
ATOM 846 C C . ILE A 1 109 ? 7.289 0.844 13.328 1.00 89.44 109 ILE A C 1
ATOM 848 O O . ILE A 1 109 ? 7.167 -0.245 12.766 1.00 89.44 109 ILE A O 1
ATOM 852 N N . ALA A 1 110 ? 8.044 1.821 12.828 1.00 92.19 110 ALA A N 1
ATOM 853 C CA . ALA A 1 110 ? 8.799 1.687 11.585 1.00 92.19 110 ALA A CA 1
ATOM 854 C C . ALA A 1 110 ? 10.034 0.789 11.756 1.00 92.19 110 ALA A C 1
ATOM 856 O O . ALA A 1 110 ? 10.868 1.026 12.623 1.00 92.19 110 ALA A O 1
ATOM 857 N N . ILE A 1 111 ? 10.187 -0.190 10.868 1.00 94.19 111 ILE A N 1
ATOM 858 C CA . ILE A 1 111 ? 11.371 -1.040 10.756 1.00 94.19 111 ILE A CA 1
ATOM 859 C C . ILE A 1 111 ? 12.213 -0.519 9.594 1.00 94.19 111 ILE A C 1
ATOM 861 O O . ILE A 1 111 ? 11.776 -0.550 8.442 1.00 94.19 111 ILE A O 1
ATOM 865 N N . LYS A 1 112 ? 13.432 -0.059 9.886 1.00 91.81 112 LYS A N 1
ATOM 866 C CA . LYS A 1 112 ? 14.342 0.470 8.857 1.00 91.81 112 LYS A CA 1
ATOM 867 C C . LYS A 1 112 ? 14.856 -0.620 7.919 1.00 91.81 112 LYS A C 1
ATOM 869 O O . LYS A 1 112 ? 14.984 -0.379 6.725 1.00 91.81 112 LYS A O 1
ATOM 874 N N . LYS A 1 113 ? 15.143 -1.803 8.462 1.00 93.25 113 LYS A N 1
ATOM 875 C CA . LYS A 1 113 ? 15.699 -2.931 7.720 1.00 93.25 113 LYS A CA 1
ATOM 876 C C . LYS A 1 113 ? 15.276 -4.251 8.356 1.00 93.25 113 LYS A C 1
ATOM 878 O O . LYS A 1 113 ? 15.267 -4.373 9.581 1.00 93.25 113 LYS A O 1
ATOM 883 N N . ILE A 1 114 ? 14.941 -5.211 7.509 1.00 94.50 114 ILE A N 1
ATOM 884 C CA . ILE A 1 114 ? 14.684 -6.603 7.847 1.00 94.50 114 ILE A CA 1
ATOM 885 C C . ILE A 1 114 ? 15.768 -7.421 7.155 1.00 94.50 114 ILE A C 1
ATOM 887 O O . ILE A 1 114 ? 15.899 -7.384 5.930 1.00 94.50 114 ILE A O 1
ATOM 891 N N . ASP A 1 115 ? 16.561 -8.130 7.945 1.00 92.75 115 ASP A N 1
ATOM 892 C CA . ASP A 1 115 ? 17.576 -9.043 7.450 1.00 92.75 115 ASP A CA 1
ATOM 893 C C . ASP A 1 115 ? 16.908 -10.373 7.078 1.00 92.75 115 ASP A C 1
ATOM 895 O O . ASP A 1 115 ? 16.069 -10.897 7.817 1.00 92.75 115 ASP A O 1
ATOM 899 N N . LEU A 1 116 ? 17.262 -10.892 5.903 1.00 91.38 116 LEU A N 1
ATOM 900 C CA . LEU A 1 116 ? 16.762 -12.157 5.380 1.00 91.38 116 LEU A CA 1
ATOM 901 C C . LEU A 1 116 ? 17.935 -12.979 4.846 1.00 91.38 116 LEU A C 1
ATOM 903 O O . LEU A 1 116 ? 18.520 -12.618 3.825 1.00 91.38 116 LEU A O 1
ATOM 907 N N . ASN A 1 117 ? 18.225 -14.096 5.507 1.00 88.25 117 ASN A N 1
ATOM 908 C CA . ASN A 1 117 ? 19.246 -15.057 5.099 1.00 88.25 117 ASN A CA 1
ATOM 909 C C . ASN A 1 117 ? 18.572 -16.406 4.835 1.00 88.25 117 ASN A C 1
ATOM 911 O O . ASN A 1 117 ? 18.241 -17.133 5.768 1.00 88.25 117 ASN A O 1
ATOM 915 N N . ASN A 1 118 ? 18.357 -16.736 3.559 1.00 84.94 118 ASN A N 1
ATOM 916 C CA . ASN A 1 118 ? 17.504 -17.853 3.137 1.00 84.94 118 ASN A CA 1
ATOM 917 C C . ASN A 1 118 ? 16.091 -17.715 3.728 1.00 84.94 118 ASN A C 1
ATOM 919 O O . ASN A 1 118 ? 15.346 -16.822 3.324 1.00 84.94 118 ASN A O 1
ATOM 923 N N . ASP A 1 119 ? 15.766 -18.557 4.705 1.00 89.38 119 ASP A N 1
ATOM 924 C CA . ASP A 1 119 ? 14.481 -18.578 5.395 1.00 89.38 119 ASP A CA 1
ATOM 925 C C . ASP A 1 119 ? 14.545 -17.880 6.761 1.00 89.38 119 ASP A C 1
ATOM 927 O O . ASP A 1 119 ? 13.518 -17.699 7.408 1.00 89.38 119 ASP A O 1
ATOM 931 N N . GLU A 1 120 ? 15.727 -17.469 7.226 1.00 93.25 120 GLU A N 1
ATOM 932 C CA . GLU A 1 120 ? 15.892 -16.781 8.506 1.00 93.25 120 GLU A CA 1
ATOM 933 C C . GLU A 1 120 ? 15.577 -15.294 8.367 1.00 93.25 120 GLU A C 1
ATOM 935 O O . GLU A 1 120 ? 16.167 -14.593 7.546 1.00 93.25 120 GLU A O 1
ATOM 940 N N . VAL A 1 121 ? 14.653 -14.812 9.195 1.00 95.44 121 VAL A N 1
ATOM 941 C CA . VAL A 1 121 ? 14.176 -13.429 9.215 1.00 95.44 121 VAL A CA 1
ATOM 942 C C . VAL A 1 121 ? 14.546 -12.799 10.546 1.00 95.44 121 VAL A C 1
ATOM 944 O O . VAL A 1 121 ? 14.187 -13.324 11.601 1.00 95.44 121 VAL A O 1
ATOM 947 N N . ALA A 1 122 ? 15.185 -11.634 10.507 1.00 96.12 122 ALA A N 1
ATOM 948 C CA . ALA A 1 122 ? 15.468 -10.857 11.702 1.00 96.12 122 ALA A CA 1
ATOM 949 C C . ALA A 1 122 ? 15.202 -9.370 11.481 1.00 96.12 122 ALA A C 1
ATOM 951 O O . ALA A 1 122 ? 15.446 -8.825 10.408 1.00 96.12 122 ALA A O 1
ATOM 952 N N . PHE A 1 123 ? 14.706 -8.687 12.507 1.00 95.75 123 PHE A N 1
ATOM 953 C CA . PHE A 1 123 ? 14.662 -7.230 12.505 1.00 95.75 123 PHE A CA 1
ATOM 954 C C . PHE A 1 123 ? 14.774 -6.673 13.916 1.00 95.75 123 PHE A C 1
ATOM 956 O O . PHE A 1 123 ? 14.408 -7.322 14.898 1.00 95.75 123 PHE A O 1
ATOM 963 N N . LYS A 1 124 ? 15.248 -5.432 14.004 1.00 94.50 124 LYS A N 1
ATOM 964 C CA . LYS A 1 124 ? 15.281 -4.654 15.240 1.00 94.50 124 LYS A CA 1
ATOM 965 C C . LYS A 1 124 ? 14.590 -3.323 15.024 1.00 94.50 124 LYS A C 1
ATOM 967 O O . LYS A 1 124 ? 14.694 -2.719 13.956 1.00 94.50 124 LYS A O 1
ATOM 972 N N . THR A 1 125 ? 13.877 -2.870 16.040 1.00 91.69 125 THR A N 1
ATOM 973 C CA . THR A 1 125 ? 13.196 -1.585 16.021 1.00 91.69 125 THR A CA 1
ATOM 974 C C . THR A 1 125 ? 13.138 -0.984 17.415 1.00 91.69 125 THR A C 1
ATOM 976 O O . THR A 1 125 ? 13.169 -1.696 18.415 1.00 91.69 125 THR A O 1
ATOM 979 N N . VAL A 1 126 ? 13.031 0.338 17.477 1.00 87.69 126 VAL A N 1
ATOM 980 C CA . VAL A 1 126 ? 12.923 1.082 18.731 1.00 87.69 126 VAL A CA 1
ATOM 981 C C . VAL A 1 126 ? 11.598 1.829 18.730 1.00 87.69 126 VAL A C 1
ATOM 983 O O . VAL A 1 126 ? 11.275 2.524 17.769 1.00 87.69 126 VAL A O 1
ATOM 986 N N . LEU A 1 127 ? 10.816 1.654 19.791 1.00 82.81 127 LEU A N 1
ATOM 987 C CA . LEU A 1 127 ? 9.657 2.486 20.087 1.00 82.81 127 LEU A CA 1
ATOM 988 C C . LEU A 1 127 ? 10.100 3.595 21.039 1.00 82.81 127 LEU A C 1
ATOM 990 O O . LEU A 1 127 ? 10.603 3.308 22.124 1.00 82.81 127 LEU A O 1
ATOM 994 N N . GLU A 1 128 ? 9.894 4.843 20.641 1.00 80.25 128 GLU A N 1
ATOM 995 C CA . GLU A 1 128 ? 10.166 6.010 21.478 1.00 80.25 128 GLU A CA 1
ATOM 996 C C . GLU A 1 128 ? 8.843 6.542 22.041 1.00 80.25 128 GLU A C 1
ATOM 998 O O . GLU A 1 128 ? 7.872 6.728 21.303 1.00 80.25 128 GLU A O 1
ATOM 1003 N N . PHE A 1 129 ? 8.783 6.740 23.358 1.00 72.75 129 PHE A N 1
ATOM 1004 C CA . PHE A 1 129 ? 7.629 7.312 24.048 1.00 72.75 129 PHE A CA 1
ATOM 1005 C C . PHE A 1 129 ? 8.123 8.382 25.026 1.00 72.75 129 PHE A C 1
ATOM 1007 O O . PHE A 1 129 ? 8.622 8.069 26.109 1.00 72.75 129 PHE A O 1
ATOM 1014 N N . GLY A 1 130 ? 8.044 9.651 24.619 1.00 77.69 130 GLY A N 1
ATOM 1015 C CA . GLY A 1 130 ? 8.725 10.739 25.326 1.00 77.69 130 GLY A CA 1
ATOM 1016 C C . GLY A 1 130 ? 10.243 10.533 25.300 1.00 77.69 130 GLY A C 1
ATOM 1017 O O . GLY A 1 130 ? 10.817 10.337 24.234 1.00 77.69 130 GLY A O 1
ATOM 1018 N N . GLU A 1 131 ? 10.883 10.528 26.469 1.00 78.00 131 GLU A N 1
ATOM 1019 C CA . GLU A 1 131 ? 12.327 10.267 26.608 1.00 78.00 131 GLU A CA 1
ATOM 1020 C C . GLU A 1 131 ? 12.681 8.770 26.690 1.00 78.00 131 GLU A C 1
ATOM 1022 O O . GLU A 1 131 ? 13.853 8.396 26.637 1.00 78.00 131 GLU A O 1
ATOM 1027 N N . GLN A 1 132 ? 11.686 7.886 26.820 1.00 78.19 132 GLN A N 1
ATOM 1028 C CA . GLN A 1 132 ? 11.922 6.456 27.003 1.00 78.19 132 GLN A CA 1
ATOM 1029 C C . GLN A 1 132 ? 12.035 5.725 25.665 1.00 78.19 132 GLN A C 1
ATOM 1031 O O . GLN A 1 132 ? 11.188 5.870 24.781 1.00 78.19 132 GLN A O 1
ATOM 1036 N N . LYS A 1 133 ? 13.063 4.877 25.547 1.00 85.81 133 LYS A N 1
ATOM 1037 C CA . LYS A 1 133 ? 13.314 4.024 24.380 1.00 85.81 133 LYS A CA 1
ATOM 1038 C C . LYS A 1 133 ? 13.073 2.562 24.732 1.00 85.81 133 LYS A C 1
ATOM 1040 O O . LYS A 1 133 ? 13.654 2.041 25.679 1.00 85.81 133 LYS A O 1
ATOM 1045 N N . PHE A 1 134 ? 12.241 1.895 23.943 1.00 84.69 134 PHE A N 1
ATOM 1046 C CA . PHE A 1 134 ? 11.941 0.474 24.081 1.00 84.69 134 PHE A CA 1
ATOM 1047 C C . PHE A 1 134 ? 12.436 -0.269 22.844 1.00 84.69 134 PHE A C 1
ATOM 1049 O O . PHE A 1 134 ? 11.861 -0.138 21.763 1.00 84.69 134 PHE A O 1
ATOM 1056 N N . GLU A 1 135 ? 13.500 -1.054 23.000 1.00 90.19 135 GLU A N 1
ATOM 1057 C CA . G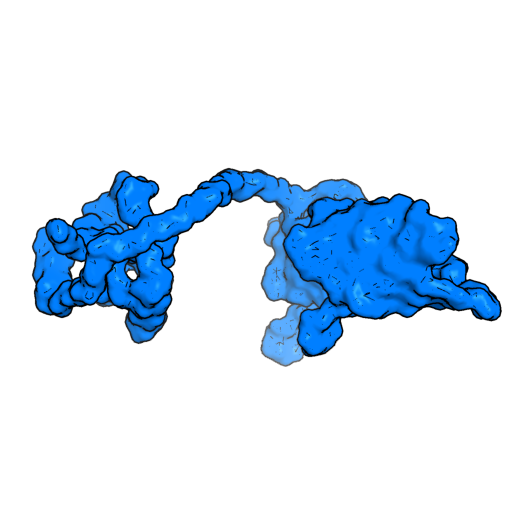LU A 1 135 ? 14.005 -1.906 21.926 1.00 90.19 135 GLU A CA 1
ATOM 1058 C C . GLU A 1 135 ? 13.158 -3.178 21.801 1.00 90.19 135 GLU A C 1
ATOM 1060 O O . GLU A 1 135 ? 12.782 -3.820 22.789 1.00 90.19 135 GLU A O 1
ATOM 1065 N N . ILE A 1 136 ? 12.842 -3.521 20.558 1.00 92.00 136 ILE A N 1
ATOM 1066 C CA . ILE A 1 136 ? 12.129 -4.729 20.173 1.00 92.00 136 ILE A CA 1
ATOM 1067 C C . ILE A 1 136 ? 12.947 -5.398 19.075 1.00 92.00 136 ILE A C 1
ATOM 1069 O O . ILE A 1 136 ? 13.293 -4.772 18.073 1.00 92.00 136 ILE A O 1
ATOM 1073 N N . SER A 1 137 ? 13.217 -6.686 19.244 1.00 94.62 137 SER A N 1
ATOM 1074 C CA . SER A 1 137 ? 13.858 -7.511 18.226 1.00 94.62 137 SER A CA 1
ATOM 1075 C C . SER A 1 137 ? 13.009 -8.733 17.921 1.00 94.62 137 SER A C 1
ATOM 1077 O O . SER A 1 137 ? 12.294 -9.238 18.785 1.00 94.62 137 SER A O 1
ATOM 1079 N N . PHE A 1 138 ? 13.058 -9.168 16.670 1.00 96.38 138 PHE A N 1
ATOM 1080 C CA . PHE A 1 138 ? 12.418 -10.383 16.200 1.00 96.38 138 PHE A CA 1
ATOM 1081 C C . PHE A 1 138 ? 13.458 -11.262 15.520 1.00 96.38 138 PHE A C 1
ATOM 1083 O O . PHE A 1 138 ? 14.249 -10.760 14.718 1.00 96.38 138 PHE A O 1
ATOM 1090 N N . THR A 1 139 ? 13.408 -12.558 15.802 1.00 96.50 139 THR A N 1
ATOM 1091 C CA . THR A 1 139 ? 14.166 -13.596 15.101 1.00 96.50 139 THR A CA 1
ATOM 1092 C C . THR A 1 139 ? 13.232 -14.748 14.771 1.00 96.50 139 THR A C 1
ATOM 1094 O O . THR A 1 139 ? 12.473 -15.215 15.617 1.00 96.50 139 THR A O 1
ATOM 1097 N N . GLY A 1 140 ? 13.245 -15.214 13.527 1.00 95.25 140 GLY A N 1
ATOM 1098 C CA . GLY A 1 140 ? 12.325 -16.258 13.105 1.00 95.25 140 GLY A CA 1
ATOM 1099 C C . GLY A 1 140 ? 12.673 -16.901 11.777 1.00 95.25 140 GLY A C 1
ATOM 1100 O O . GLY A 1 140 ? 13.698 -16.612 11.166 1.00 95.25 140 GLY A O 1
ATOM 1101 N N . LYS A 1 141 ? 11.785 -17.789 11.343 1.00 95.19 141 LYS A N 1
ATOM 1102 C CA . LYS A 1 141 ? 11.854 -18.530 10.091 1.00 95.19 141 LYS A CA 1
ATOM 1103 C C . LYS A 1 141 ? 10.611 -18.288 9.252 1.00 95.19 141 LYS A C 1
ATOM 1105 O O . LYS A 1 141 ? 9.491 -18.258 9.772 1.00 95.19 141 LYS A O 1
ATOM 1110 N N . LEU A 1 142 ? 10.835 -18.120 7.961 1.00 93.69 142 LEU A N 1
ATOM 1111 C CA . LEU A 1 142 ? 9.831 -17.983 6.926 1.00 93.69 142 LEU A CA 1
ATOM 1112 C C . LEU A 1 142 ? 9.659 -19.324 6.217 1.00 93.69 142 LEU A C 1
ATOM 1114 O O . LEU A 1 142 ? 10.582 -19.816 5.586 1.00 93.69 142 LEU A O 1
ATO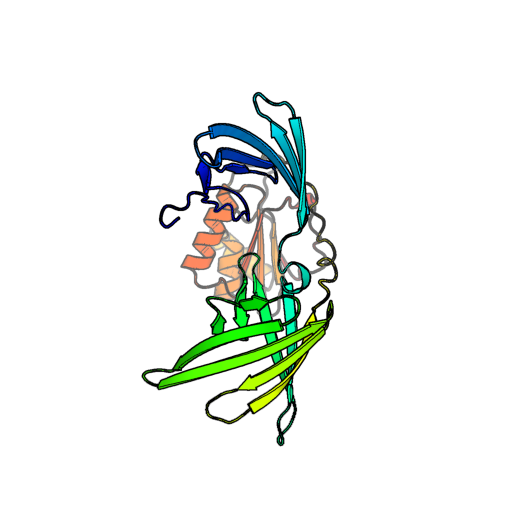M 1118 N N . ASP A 1 143 ? 8.455 -19.873 6.279 1.00 91.06 143 ASP A N 1
ATOM 1119 C CA . ASP A 1 143 ? 8.048 -21.044 5.508 1.00 91.06 143 ASP A CA 1
ATOM 1120 C C . ASP A 1 143 ? 6.857 -20.641 4.633 1.00 91.06 143 ASP A C 1
ATOM 1122 O O . ASP A 1 143 ? 5.706 -20.611 5.080 1.00 91.06 143 ASP A O 1
ATOM 1126 N N . ASP A 1 144 ? 7.165 -20.206 3.409 1.00 85.62 144 ASP A N 1
ATOM 1127 C CA . ASP A 1 144 ? 6.228 -19.676 2.410 1.00 85.62 144 ASP A CA 1
ATOM 1128 C C . ASP A 1 144 ? 5.310 -18.555 2.946 1.00 85.62 144 ASP A C 1
ATOM 1130 O O . ASP A 1 144 ? 5.614 -17.360 2.864 1.00 85.62 144 ASP A O 1
ATOM 1134 N N . ARG A 1 145 ? 4.155 -18.934 3.502 1.00 90.75 145 ARG A N 1
ATOM 1135 C CA . ARG A 1 145 ? 3.120 -18.028 4.025 1.00 90.75 145 ARG A CA 1
ATOM 1136 C C . ARG A 1 145 ? 3.024 -18.024 5.542 1.00 90.75 145 ARG A C 1
ATOM 1138 O O . ARG A 1 145 ? 2.108 -17.390 6.076 1.00 90.75 145 ARG A O 1
ATOM 1145 N N . LYS A 1 146 ? 3.929 -18.716 6.220 1.00 94.12 146 LYS A N 1
ATOM 1146 C CA . LYS A 1 146 ? 3.995 -18.809 7.668 1.00 94.12 146 LYS A CA 1
ATOM 1147 C C . LYS A 1 146 ? 5.298 -18.184 8.151 1.00 94.12 146 LYS A C 1
ATOM 1149 O O . LYS A 1 146 ? 6.360 -18.452 7.605 1.00 94.12 146 LYS A O 1
ATOM 1154 N N . LEU A 1 147 ? 5.203 -17.336 9.165 1.00 95.19 147 LEU A N 1
ATOM 1155 C CA . LEU A 1 147 ? 6.355 -16.737 9.831 1.00 95.19 147 LEU A CA 1
ATOM 1156 C C . LEU A 1 147 ? 6.326 -17.189 11.287 1.00 95.19 147 LEU A C 1
ATOM 1158 O O . LEU A 1 147 ? 5.353 -16.921 11.980 1.00 95.19 147 LEU A O 1
ATOM 1162 N N . THR A 1 148 ? 7.343 -17.891 11.762 1.00 96.06 148 THR A N 1
ATOM 1163 C CA . THR A 1 148 ? 7.406 -18.352 13.159 1.00 96.06 148 THR A CA 1
ATOM 1164 C C . THR A 1 148 ? 8.688 -17.887 13.800 1.00 96.06 148 THR A C 1
ATOM 1166 O O . THR A 1 148 ? 9.731 -17.938 13.158 1.00 96.06 148 THR A O 1
ATOM 1169 N N . GLY A 1 149 ? 8.643 -17.464 15.051 1.00 95.25 149 GLY A N 1
ATOM 1170 C CA . GLY A 1 149 ? 9.843 -17.001 15.726 1.00 95.25 149 GLY A CA 1
ATOM 1171 C C . GLY A 1 149 ? 9.545 -16.402 17.079 1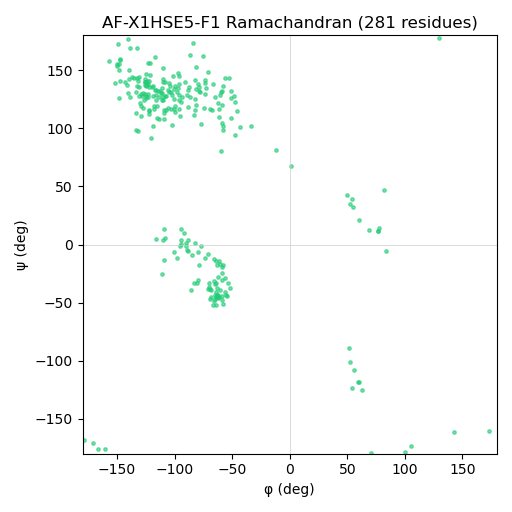.00 95.25 149 GLY A C 1
ATOM 1172 O O . GLY A 1 149 ? 8.475 -16.608 17.646 1.00 95.25 149 GLY A O 1
ATOM 1173 N N . GLU A 1 150 ? 10.486 -15.614 17.561 1.00 95.62 150 GLU A N 1
ATOM 1174 C CA . GLU A 1 150 ? 10.452 -15.021 18.881 1.00 95.62 150 GLU A CA 1
ATOM 1175 C C . GLU A 1 150 ? 10.587 -13.506 18.791 1.00 95.62 150 GLU A C 1
ATOM 1177 O O . GLU A 1 150 ? 11.348 -12.963 17.990 1.00 95.62 150 GLU A O 1
ATOM 1182 N N . LEU A 1 151 ? 9.809 -12.814 19.619 1.00 93.50 151 LEU A N 1
ATOM 1183 C CA . LEU A 1 151 ? 9.879 -11.375 19.810 1.00 93.50 151 LEU A CA 1
ATOM 1184 C C . LEU A 1 151 ? 10.462 -11.091 21.192 1.00 93.50 151 LEU A C 1
ATOM 1186 O O . LEU A 1 151 ? 9.824 -11.390 22.203 1.00 93.50 151 LEU A O 1
ATOM 1190 N N . THR A 1 152 ? 11.630 -10.462 21.240 1.00 92.38 152 THR A N 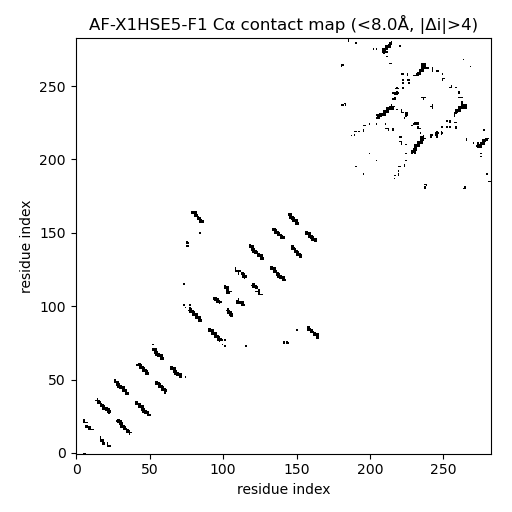1
ATOM 1191 C CA . THR A 1 152 ? 12.305 -10.075 22.480 1.00 92.38 152 THR A CA 1
ATOM 1192 C C . THR A 1 152 ? 12.168 -8.577 22.712 1.00 92.38 152 THR A C 1
ATOM 1194 O O . THR A 1 152 ? 12.407 -7.757 21.824 1.00 92.38 152 THR A O 1
ATOM 1197 N N . SER A 1 153 ? 11.776 -8.215 23.931 1.00 88.56 153 SER A N 1
ATOM 1198 C CA . SER A 1 153 ? 11.682 -6.834 24.413 1.00 88.56 153 SER A CA 1
ATOM 1199 C C . SER A 1 153 ? 12.157 -6.755 25.864 1.00 88.56 153 SER A C 1
ATOM 1201 O O . SER A 1 153 ? 12.381 -7.785 26.499 1.00 88.56 153 SER A O 1
ATOM 1203 N N . SER A 1 154 ? 12.202 -5.554 26.443 1.00 83.12 154 SER A N 1
ATOM 1204 C CA . SER A 1 154 ? 12.482 -5.374 27.879 1.00 83.12 154 SER A CA 1
ATOM 1205 C C . SER A 1 154 ? 11.506 -6.110 28.813 1.00 83.12 154 SER A C 1
ATOM 1207 O O . SER A 1 154 ? 11.817 -6.322 29.979 1.00 83.12 154 SER A O 1
ATOM 1209 N N . ARG A 1 155 ? 10.333 -6.530 28.315 1.00 80.19 155 ARG A N 1
ATOM 1210 C CA . ARG A 1 155 ? 9.329 -7.312 29.060 1.00 80.19 155 ARG A CA 1
ATOM 1211 C C . ARG A 1 155 ? 9.456 -8.829 28.857 1.00 80.19 155 ARG A C 1
ATOM 1213 O O . ARG A 1 155 ? 8.511 -9.550 29.168 1.00 80.19 155 ARG A O 1
ATOM 1220 N N . GLY A 1 156 ? 10.569 -9.294 28.291 1.00 85.69 156 GLY A N 1
ATOM 1221 C CA . GLY A 1 156 ? 10.844 -10.702 28.010 1.00 85.69 156 GLY A CA 1
ATOM 1222 C C . GLY A 1 156 ? 10.615 -11.111 26.553 1.00 85.69 156 GLY A C 1
ATOM 1223 O O . GLY A 1 156 ? 10.269 -10.288 25.693 1.00 85.69 156 GLY A O 1
ATOM 1224 N N . THR A 1 157 ? 10.829 -12.402 26.303 1.00 91.19 157 THR A N 1
ATOM 1225 C CA . THR A 1 157 ? 10.700 -13.057 24.995 1.00 91.19 157 THR A CA 1
ATOM 1226 C C . THR A 1 157 ? 9.329 -13.709 24.849 1.00 91.19 157 THR A C 1
ATOM 1228 O O . THR A 1 157 ? 8.808 -14.297 25.793 1.00 91.19 157 THR A O 1
ATOM 1231 N N . ARG A 1 158 ? 8.718 -13.577 23.670 1.00 92.12 158 ARG A N 1
ATOM 1232 C CA . ARG A 1 158 ? 7.373 -14.081 23.364 1.00 92.12 158 ARG A CA 1
ATOM 1233 C C . ARG A 1 158 ? 7.369 -14.834 22.051 1.00 92.12 158 ARG A C 1
ATOM 1235 O O . ARG A 1 158 ? 7.973 -14.374 21.086 1.00 92.12 158 ARG A O 1
ATOM 1242 N N . GLN A 1 159 ? 6.628 -15.934 22.005 1.00 93.25 159 GLN A N 1
ATOM 1243 C CA . GLN A 1 159 ? 6.461 -16.712 20.784 1.00 93.25 159 GLN A CA 1
ATOM 1244 C C . GLN A 1 159 ? 5.545 -15.978 19.806 1.00 93.25 159 GLN A C 1
ATOM 1246 O O . GLN A 1 159 ? 4.531 -15.392 20.195 1.00 93.25 159 GLN A O 1
ATOM 1251 N N . VAL A 1 160 ? 5.910 -16.016 18.530 1.00 95.19 160 VAL A N 1
ATOM 1252 C CA . VAL A 1 160 ? 5.182 -15.377 17.440 1.00 95.19 160 VAL A CA 1
ATOM 1253 C C . VAL A 1 160 ? 4.871 -16.404 16.370 1.00 95.19 160 VAL A C 1
ATOM 1255 O O . VAL A 1 160 ? 5.755 -17.093 15.859 1.00 95.19 160 VAL A O 1
ATOM 1258 N N . THR A 1 161 ? 3.605 -16.445 15.973 1.00 95.00 161 THR A N 1
ATOM 1259 C CA . THR A 1 161 ? 3.172 -17.161 14.777 1.00 95.00 161 THR A CA 1
ATOM 1260 C C . THR A 1 161 ? 2.456 -16.198 13.850 1.00 95.00 161 THR A C 1
ATOM 1262 O O . THR A 1 161 ? 1.597 -15.426 14.254 1.00 95.00 161 THR A O 1
ATOM 1265 N N . GLY A 1 162 ? 2.860 -16.189 12.593 1.00 93.19 162 GLY A N 1
ATOM 1266 C CA . GLY A 1 162 ? 2.440 -15.226 11.599 1.00 93.19 162 GLY A CA 1
ATOM 1267 C C . GLY A 1 162 ? 1.877 -15.915 10.378 1.00 93.19 162 GLY A C 1
ATOM 1268 O O . GLY A 1 162 ? 2.436 -16.905 9.908 1.00 93.19 162 GLY A O 1
ATOM 1269 N N . GLN A 1 163 ? 0.800 -15.364 9.830 1.00 94.12 163 GLN A N 1
ATOM 1270 C CA . GLN A 1 163 ? 0.267 -15.777 8.538 1.00 94.12 163 GLN A CA 1
ATOM 1271 C C . GLN A 1 163 ? 0.271 -14.614 7.557 1.00 94.12 163 GLN A C 1
ATOM 1273 O O . GLN A 1 163 ? -0.152 -13.494 7.864 1.00 94.12 163 GLN A O 1
ATOM 1278 N N . LYS A 1 164 ? 0.719 -14.893 6.332 1.00 93.31 164 LYS A N 1
ATOM 1279 C CA . LYS A 1 164 ? 0.684 -13.923 5.245 1.00 93.31 164 LYS A CA 1
ATOM 1280 C C . LYS A 1 164 ? -0.764 -13.657 4.871 1.00 93.31 164 LYS A C 1
ATOM 1282 O O . LYS A 1 164 ? -1.448 -14.544 4.345 1.00 93.31 164 LYS A O 1
ATOM 1287 N N . ILE A 1 165 ? -1.210 -12.422 5.067 1.00 89.31 165 ILE A N 1
ATOM 1288 C CA . ILE A 1 165 ? -2.567 -12.000 4.738 1.00 89.31 165 ILE A CA 1
ATOM 1289 C C . ILE A 1 165 ? -2.751 -12.192 3.235 1.00 89.31 165 ILE A C 1
ATOM 1291 O O . ILE A 1 165 ? -2.079 -11.566 2.405 1.00 89.31 165 ILE A O 1
ATOM 1295 N N . ARG A 1 166 ? -3.671 -13.087 2.855 1.00 74.75 166 ARG A N 1
ATOM 1296 C CA . ARG A 1 166 ? -4.189 -13.087 1.490 1.00 74.75 166 ARG A CA 1
ATOM 1297 C C . ARG A 1 166 ? -4.857 -11.738 1.316 1.00 74.75 166 ARG A C 1
ATOM 1299 O O . ARG A 1 166 ? -5.930 -11.493 1.854 1.00 74.75 166 ARG A O 1
ATOM 1306 N N . ARG A 1 167 ? -4.255 -10.876 0.499 1.00 55.06 167 ARG A N 1
ATOM 1307 C CA . ARG A 1 167 ? -5.082 -9.959 -0.266 1.00 55.06 167 ARG A CA 1
ATOM 1308 C C . ARG A 1 167 ? -6.010 -10.852 -1.075 1.00 55.06 167 ARG A C 1
ATOM 1310 O O . ARG A 1 167 ? -5.612 -11.355 -2.120 1.00 55.06 167 ARG A O 1
ATOM 1317 N N . THR A 1 168 ? -7.238 -11.052 -0.599 1.00 38.69 168 THR A N 1
ATOM 1318 C CA . THR A 1 168 ? -8.358 -11.160 -1.526 1.00 38.69 168 THR A CA 1
ATOM 1319 C C . THR A 1 168 ? -8.129 -9.996 -2.480 1.00 38.69 168 THR A C 1
ATOM 1321 O O . THR A 1 168 ? -8.039 -8.869 -1.977 1.00 38.69 168 THR A O 1
ATOM 1324 N N . PRO A 1 169 ? -7.850 -10.225 -3.778 1.00 38.03 169 PRO A N 1
ATOM 1325 C CA . PRO A 1 169 ? -7.548 -9.140 -4.702 1.00 38.03 169 PRO A CA 1
ATOM 1326 C C . PRO A 1 169 ? -8.674 -8.141 -4.533 1.00 38.03 169 PRO A C 1
ATOM 1328 O O . PRO A 1 169 ? -9.806 -8.507 -4.820 1.00 38.03 169 PRO A O 1
ATOM 1331 N N . ALA A 1 170 ? -8.371 -6.985 -3.930 1.00 38.38 170 ALA A N 1
ATOM 1332 C CA . ALA A 1 170 ? -9.338 -6.131 -3.245 1.00 38.38 170 ALA A CA 1
ATOM 1333 C C . ALA A 1 170 ? -10.561 -5.934 -4.127 1.00 38.38 170 ALA A C 1
ATOM 1335 O O . ALA A 1 170 ? -10.466 -5.100 -5.022 1.00 38.38 170 ALA A O 1
ATOM 1336 N N . LYS A 1 171 ? -11.598 -6.778 -3.936 1.00 37.59 171 LYS A N 1
ATOM 1337 C CA . LYS A 1 171 ? -12.612 -7.168 -4.934 1.00 37.59 171 LYS A CA 1
ATOM 1338 C C . LYS A 1 171 ? -12.335 -6.513 -6.272 1.00 37.59 171 LYS A C 1
ATOM 1340 O O . LYS A 1 171 ? -13.053 -5.559 -6.536 1.00 37.59 171 LYS A O 1
ATOM 1345 N N . GLN A 1 172 ? -11.225 -6.907 -6.937 1.00 39.72 172 GLN A N 1
ATOM 1346 C CA . GLN A 1 172 ? -10.471 -6.117 -7.927 1.00 39.72 172 GLN A CA 1
ATOM 1347 C C . GLN A 1 172 ? -11.298 -4.908 -8.310 1.00 39.72 172 GLN A C 1
ATOM 1349 O O . GLN A 1 172 ? -12.102 -5.060 -9.224 1.00 39.72 172 GLN A O 1
ATOM 1354 N N . ARG A 1 173 ? -11.286 -3.833 -7.483 1.00 41.22 173 ARG A N 1
ATOM 1355 C CA . ARG A 1 173 ? -12.245 -2.728 -7.649 1.00 41.22 173 ARG A CA 1
ATOM 1356 C C . ARG A 1 173 ? -11.916 -2.310 -9.038 1.00 41.22 173 ARG A C 1
ATOM 1358 O O . ARG A 1 173 ? -10.773 -1.877 -9.221 1.00 41.22 173 ARG A O 1
ATOM 1365 N N . SER A 1 174 ? -12.782 -2.680 -9.986 1.00 36.25 174 SER A N 1
ATOM 1366 C CA . SER A 1 174 ? -12.329 -2.855 -11.352 1.00 36.25 174 SER A CA 1
ATOM 1367 C C . SER A 1 174 ? -11.611 -1.562 -11.619 1.00 36.25 174 SER A C 1
ATOM 1369 O O . SER A 1 174 ? -12.180 -0.491 -11.365 1.00 36.25 174 SER A O 1
ATOM 1371 N N . ARG A 1 175 ? -10.350 -1.621 -12.048 1.00 43.06 175 ARG A N 1
ATOM 1372 C CA . ARG A 1 175 ? -9.923 -0.577 -12.954 1.00 43.06 175 ARG A CA 1
ATOM 1373 C C . ARG A 1 175 ? -10.895 -0.768 -14.115 1.00 43.06 175 ARG A C 1
ATOM 1375 O O . ARG A 1 175 ? -10.574 -1.426 -15.089 1.00 43.06 175 ARG A O 1
ATOM 1382 N N . GLN A 1 176 ? -12.118 -0.237 -13.962 1.00 41.72 176 GLN A N 1
ATOM 1383 C CA . GLN A 1 176 ? -12.787 0.479 -15.003 1.00 41.72 176 GLN A CA 1
ATOM 1384 C C . GLN A 1 176 ? -11.633 1.316 -15.497 1.00 41.72 176 GLN A C 1
ATOM 1386 O O . GLN A 1 176 ? -11.142 2.209 -14.798 1.00 41.72 176 GLN A O 1
ATOM 1391 N N . THR A 1 177 ? -11.062 0.868 -16.612 1.00 37.38 177 THR A N 1
ATOM 1392 C CA . THR A 1 177 ? -10.443 1.751 -17.573 1.00 37.38 177 THR A CA 1
ATOM 1393 C C . THR A 1 177 ? -11.307 2.988 -17.497 1.00 37.38 177 THR A C 1
ATOM 1395 O O . THR A 1 177 ? -12.481 2.911 -17.869 1.00 37.38 177 THR A O 1
ATOM 1398 N N . ARG A 1 178 ? -10.829 4.028 -16.797 1.00 48.09 178 ARG A N 1
ATOM 1399 C CA . ARG A 1 178 ? -11.596 5.253 -16.634 1.00 48.09 178 ARG A CA 1
ATOM 1400 C C . ARG A 1 178 ? -11.807 5.664 -18.072 1.00 48.09 178 ARG A C 1
ATOM 1402 O O . ARG A 1 178 ? -10.842 6.087 -18.709 1.00 48.09 178 ARG A O 1
ATOM 1409 N N . LYS A 1 179 ? -13.010 5.420 -18.610 1.00 47.75 179 LYS A N 1
ATOM 1410 C CA . LYS A 1 179 ? -13.400 6.014 -19.876 1.00 47.75 179 LYS A CA 1
ATOM 1411 C C . LYS A 1 179 ? -13.032 7.481 -19.686 1.00 47.75 179 LYS A C 1
ATOM 1413 O O . LYS A 1 179 ? -13.331 8.006 -18.605 1.00 47.75 179 LYS A O 1
ATOM 1418 N N . PRO A 1 180 ? -12.264 8.082 -20.608 1.00 56.41 180 PRO A N 1
ATOM 1419 C CA . PRO A 1 180 ? -11.919 9.485 -20.475 1.00 56.41 180 PRO A CA 1
ATOM 1420 C C . PRO A 1 180 ? -13.217 10.215 -20.146 1.00 56.41 180 PRO A C 1
ATOM 1422 O O . PRO A 1 180 ? -14.225 10.004 -20.824 1.00 56.41 180 PRO A O 1
ATOM 1425 N N . PHE A 1 181 ? -13.219 10.925 -19.015 1.00 60.75 181 PHE A N 1
ATOM 1426 C CA . PHE A 1 181 ? -14.402 11.646 -18.576 1.00 60.75 181 PHE A CA 1
ATOM 1427 C C . PHE A 1 181 ? -14.872 12.495 -19.751 1.00 60.75 181 PHE A C 1
ATOM 1429 O O . PHE A 1 181 ? -14.045 13.146 -20.402 1.00 60.75 181 PHE A O 1
ATOM 1436 N N . ARG A 1 182 ? -16.171 12.437 -20.057 1.00 69.62 182 ARG A N 1
ATOM 1437 C CA . ARG A 1 182 ? -16.750 13.327 -21.061 1.00 69.62 182 ARG A CA 1
ATOM 1438 C C . ARG A 1 182 ? -16.365 14.760 -20.691 1.00 69.62 182 ARG A C 1
ATOM 1440 O O . ARG A 1 182 ? -16.229 15.087 -19.506 1.00 69.62 182 ARG A O 1
ATOM 1447 N N . LYS A 1 183 ? -16.100 15.592 -21.700 1.00 70.75 183 LYS A N 1
ATOM 1448 C CA . LYS A 1 183 ? -15.902 17.018 -21.437 1.00 70.75 183 LYS A CA 1
ATOM 1449 C C . LYS A 1 183 ? -17.185 17.524 -20.763 1.00 70.75 183 LYS A C 1
ATOM 1451 O O . LYS A 1 183 ? -18.252 17.092 -21.179 1.00 70.75 183 LYS A O 1
ATOM 1456 N N . PRO A 1 184 ? -17.096 18.346 -19.706 1.00 65.88 184 PRO A N 1
ATOM 1457 C CA . PRO A 1 184 ? -18.291 18.924 -19.115 1.00 65.88 184 PRO A CA 1
ATOM 1458 C C . PRO A 1 184 ? -19.021 19.729 -20.190 1.00 65.88 184 PRO A C 1
ATOM 1460 O O . PRO A 1 184 ? -18.438 20.658 -20.747 1.00 65.88 184 PRO A O 1
ATOM 1463 N N . ASP A 1 185 ? -20.263 19.357 -20.475 1.00 65.38 185 ASP A N 1
ATOM 1464 C CA . ASP A 1 185 ? -21.108 20.046 -21.457 1.00 65.38 185 ASP A CA 1
ATOM 1465 C C . ASP A 1 185 ? -21.729 21.332 -20.870 1.00 65.38 185 ASP A C 1
ATOM 1467 O O . ASP A 1 185 ? -22.347 22.116 -21.581 1.00 65.38 185 ASP A O 1
ATOM 1471 N N . ILE A 1 186 ? -21.535 21.566 -19.564 1.00 67.44 186 ILE A N 1
ATOM 1472 C CA . ILE A 1 186 ? -22.201 22.609 -18.779 1.00 67.44 186 ILE A CA 1
ATOM 1473 C C . ILE A 1 186 ? -21.164 23.522 -18.111 1.00 67.44 186 ILE A C 1
ATOM 1475 O O . ILE A 1 186 ? -20.156 23.066 -17.557 1.00 67.44 186 ILE A O 1
ATOM 1479 N N . LEU A 1 187 ? -21.421 24.833 -18.151 1.00 74.75 187 LEU A N 1
ATOM 1480 C CA . LEU A 1 187 ? -20.640 25.841 -17.435 1.00 74.75 187 LEU A CA 1
ATOM 1481 C C . LEU A 1 187 ? -20.934 25.797 -15.932 1.00 74.75 187 LEU A C 1
ATOM 1483 O O . LEU A 1 187 ? -22.074 25.650 -15.505 1.00 74.75 187 LEU A O 1
ATOM 1487 N N . PHE A 1 188 ? -19.899 25.983 -15.113 1.00 80.50 188 PHE A N 1
ATOM 1488 C CA . PHE A 1 188 ? -20.080 26.074 -13.668 1.00 80.50 188 PHE A CA 1
ATOM 1489 C C . PHE A 1 188 ? -20.678 27.430 -13.277 1.00 80.50 188 PHE A C 1
ATOM 1491 O O . PHE A 1 188 ? -20.021 28.460 -13.439 1.00 80.50 188 PHE A O 1
ATOM 1498 N N . VAL A 1 189 ? -21.877 27.401 -12.694 1.00 81.56 189 VAL A N 1
ATOM 1499 C CA . VAL A 1 189 ? -22.518 28.534 -12.020 1.00 81.56 189 VAL A CA 1
ATOM 1500 C C . VAL A 1 189 ? -22.811 28.100 -10.581 1.00 81.56 189 VAL A C 1
ATOM 1502 O O . VAL A 1 189 ? -23.566 27.148 -10.395 1.00 81.56 189 VAL A O 1
ATOM 1505 N N . PRO A 1 190 ? -22.199 28.722 -9.557 1.00 84.25 190 PRO A N 1
ATOM 1506 C CA . PRO A 1 190 ? -22.462 28.341 -8.176 1.00 84.25 190 PRO A CA 1
ATOM 1507 C C . PRO A 1 190 ? -23.902 28.685 -7.788 1.00 84.25 190 PRO A C 1
ATOM 1509 O O . PRO A 1 190 ? -24.388 29.776 -8.088 1.00 84.25 190 PRO A O 1
ATOM 1512 N N . THR A 1 191 ? -24.555 27.782 -7.060 1.00 87.81 191 THR A N 1
ATOM 1513 C CA . THR A 1 191 ? -25.840 28.057 -6.411 1.00 87.81 191 THR A CA 1
ATOM 1514 C C . THR A 1 191 ? -25.649 29.141 -5.33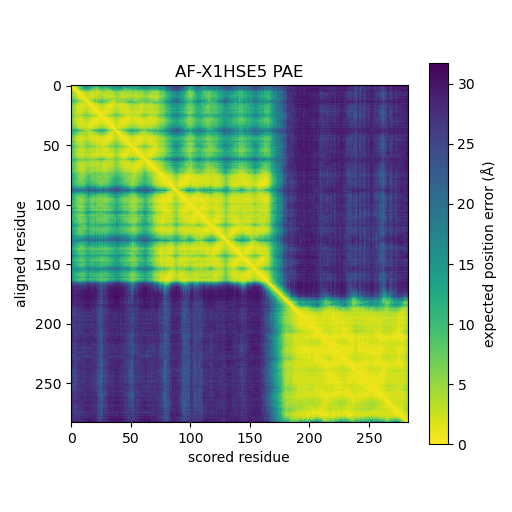9 1.00 87.81 191 THR A C 1
ATOM 1516 O O . THR A 1 191 ? -24.778 28.971 -4.479 1.00 87.81 191 THR A O 1
ATOM 1519 N N . PRO A 1 192 ? -26.421 30.246 -5.346 1.00 92.44 192 PRO A N 1
ATOM 1520 C CA . PRO A 1 192 ? -26.369 31.246 -4.279 1.00 92.44 192 PRO A CA 1
ATOM 1521 C C . PRO A 1 192 ? -26.638 30.623 -2.903 1.00 92.44 192 PRO A C 1
ATOM 1523 O O . PRO A 1 192 ? -27.484 29.738 -2.784 1.00 92.44 192 PRO A O 1
ATOM 1526 N N . GLN A 1 193 ? -25.948 31.095 -1.858 1.00 93.38 193 GLN A N 1
ATOM 1527 C CA . GLN A 1 193 ? -26.024 30.499 -0.514 1.00 93.38 193 GLN A CA 1
ATOM 1528 C C . GLN A 1 193 ? -27.462 30.437 0.024 1.00 93.38 193 GLN A C 1
ATOM 1530 O O . GLN A 1 193 ? -27.860 29.411 0.562 1.00 93.38 193 GLN A O 1
ATOM 1535 N N . GLU A 1 194 ? -28.267 31.478 -0.197 1.00 93.81 194 GLU A N 1
ATOM 1536 C CA . GLU A 1 194 ? -29.674 31.512 0.230 1.00 93.81 194 GLU A CA 1
ATOM 1537 C C . GLU A 1 194 ? -30.509 30.391 -0.408 1.00 93.81 194 GLU A C 1
ATOM 1539 O O . GLU A 1 194 ? -31.333 29.763 0.255 1.00 93.81 194 GLU A O 1
ATOM 1544 N N . ALA A 1 195 ? -30.258 30.090 -1.686 1.00 94.62 195 ALA A N 1
ATOM 1545 C CA . ALA A 1 195 ? -30.927 29.000 -2.385 1.00 94.62 195 ALA A CA 1
ATOM 1546 C C . ALA A 1 195 ? -30.454 27.630 -1.876 1.00 94.62 195 ALA A C 1
ATOM 1548 O O . ALA A 1 195 ? -31.275 26.731 -1.713 1.00 94.62 195 ALA A O 1
ATOM 1549 N N . VAL A 1 196 ? -29.160 27.478 -1.562 1.00 96.31 196 VAL A N 1
ATOM 1550 C CA . VAL A 1 196 ? -28.632 26.267 -0.903 1.00 96.31 196 VAL A CA 1
ATOM 1551 C C . VAL A 1 196 ? -29.323 26.054 0.441 1.00 96.31 196 VAL A C 1
ATOM 1553 O O . VAL A 1 196 ? -29.790 24.956 0.732 1.00 96.31 196 VAL A O 1
ATOM 1556 N N . ASP A 1 197 ? -29.420 27.110 1.244 1.00 93.81 197 ASP A N 1
ATOM 1557 C CA . ASP A 1 197 ? -30.011 27.054 2.574 1.00 93.81 197 ASP A CA 1
ATOM 1558 C C . ASP A 1 197 ? -31.489 26.666 2.525 1.00 93.81 197 ASP A C 1
ATOM 1560 O O . ASP A 1 197 ? -31.910 25.808 3.300 1.00 93.81 197 ASP A O 1
ATOM 1564 N N . LYS A 1 198 ? -32.255 27.242 1.589 1.00 95.25 198 LYS A N 1
ATOM 1565 C CA . LYS A 1 198 ? -33.663 26.889 1.379 1.00 95.25 198 LYS A CA 1
ATOM 1566 C C . LYS A 1 198 ? -33.855 25.493 0.812 1.00 95.25 198 LYS A C 1
ATOM 1568 O O . LYS A 1 198 ? -34.758 24.792 1.249 1.00 95.25 198 LYS A O 1
ATOM 1573 N N . MET A 1 199 ? -33.004 25.060 -0.110 1.00 96.38 199 MET A N 1
ATOM 1574 C CA . MET A 1 199 ? -33.064 23.709 -0.663 1.00 96.38 199 MET A CA 1
ATOM 1575 C C . MET A 1 199 ? -32.841 22.642 0.418 1.00 96.38 199 MET A C 1
ATOM 1577 O O . MET A 1 199 ? -33.592 21.674 0.473 1.00 96.38 199 MET A O 1
ATOM 1581 N N . LEU A 1 200 ? -31.846 22.824 1.294 1.00 97.25 200 LEU A N 1
ATOM 1582 C CA . LEU A 1 200 ? -31.570 21.880 2.385 1.00 97.25 200 LEU A CA 1
ATOM 1583 C C . LEU A 1 200 ? -32.657 21.901 3.471 1.00 97.25 200 LEU A C 1
ATOM 1585 O O . LEU A 1 200 ? -32.954 20.866 4.060 1.00 97.25 200 LEU A O 1
ATOM 1589 N N . GLU A 1 201 ? -33.266 23.063 3.719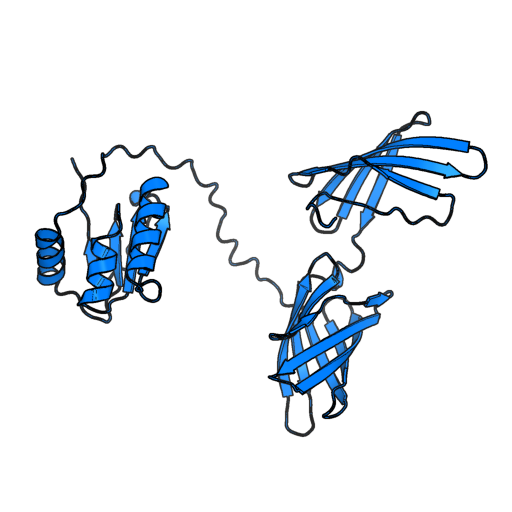 1.00 94.94 201 GLU A N 1
ATOM 1590 C CA . GLU A 1 201 ? -34.419 23.198 4.615 1.00 94.94 201 GLU A CA 1
ATOM 1591 C C . GLU A 1 201 ? -35.652 22.469 4.063 1.00 94.94 201 GLU A C 1
ATOM 1593 O O . GLU A 1 201 ? -36.258 21.678 4.778 1.00 94.94 201 GLU A O 1
ATOM 1598 N N . LEU A 1 202 ? -35.988 22.678 2.785 1.00 94.94 202 LEU A N 1
ATOM 1599 C CA . LEU A 1 202 ? -37.126 22.028 2.122 1.00 94.94 202 LEU A CA 1
ATOM 1600 C C . LEU A 1 202 ? -36.955 20.512 1.990 1.00 94.94 202 LEU A C 1
ATOM 1602 O O . LEU A 1 202 ? -37.941 19.783 2.008 1.00 94.94 202 LEU A O 1
ATOM 1606 N N . ALA A 1 203 ? -35.715 20.042 1.852 1.00 94.50 203 ALA A N 1
ATOM 1607 C CA . ALA A 1 203 ? -35.392 18.620 1.848 1.00 94.50 203 ALA A CA 1
ATOM 1608 C C . ALA A 1 203 ? -35.409 17.991 3.255 1.00 94.50 203 ALA A C 1
ATOM 1610 O O . ALA A 1 203 ? -35.157 16.797 3.376 1.00 94.50 203 ALA A O 1
ATOM 1611 N N . GLU A 1 204 ? -35.678 18.782 4.302 1.00 96.56 204 GLU A N 1
ATOM 1612 C CA . GLU A 1 204 ? -35.715 18.354 5.704 1.00 96.56 204 GLU A CA 1
ATOM 1613 C C . GLU A 1 204 ? -34.475 17.558 6.134 1.00 96.56 204 GLU A C 1
ATOM 1615 O O . GLU A 1 204 ? -34.593 16.559 6.842 1.00 96.56 204 GLU A O 1
ATOM 1620 N N . VAL A 1 205 ? -33.281 17.998 5.717 1.00 97.50 205 VAL A N 1
ATOM 1621 C CA . VAL A 1 205 ? -32.033 17.263 5.975 1.00 97.50 205 VAL A CA 1
ATOM 1622 C C . VAL A 1 205 ? -31.803 17.067 7.476 1.00 97.50 205 VAL A C 1
ATOM 1624 O O . VAL A 1 205 ? -31.866 18.005 8.274 1.00 97.50 205 VAL A O 1
ATOM 1627 N N . LYS A 1 206 ? -31.476 15.835 7.863 1.00 95.25 206 LYS A N 1
ATOM 1628 C CA . LYS A 1 206 ? -31.214 15.395 9.236 1.00 95.25 206 LYS A CA 1
ATOM 1629 C C . LYS A 1 206 ? -29.776 14.924 9.380 1.00 95.25 206 LYS A C 1
ATOM 1631 O O . LYS A 1 206 ? -29.092 14.582 8.422 1.00 95.25 206 LYS A O 1
ATOM 1636 N N . LYS A 1 207 ? -29.314 14.863 10.628 1.00 95.75 207 LYS A N 1
ATOM 1637 C CA . LYS A 1 207 ? -27.950 14.442 10.975 1.00 95.75 207 LYS A CA 1
ATOM 1638 C C . LYS A 1 207 ? -27.600 13.025 10.503 1.00 95.75 207 LYS A C 1
ATOM 1640 O O . LYS A 1 207 ? -26.437 12.755 10.216 1.00 95.75 207 LYS A O 1
ATOM 1645 N N . ASP A 1 208 ? -28.584 12.136 10.433 1.00 95.12 208 ASP A N 1
ATOM 1646 C CA . ASP A 1 208 ? -28.358 10.738 10.057 1.00 95.12 208 ASP A CA 1
ATOM 1647 C C . ASP A 1 208 ? -28.426 10.502 8.541 1.00 95.12 208 ASP A C 1
ATOM 1649 O O . ASP A 1 208 ? -28.071 9.413 8.088 1.00 95.12 208 ASP A O 1
ATOM 1653 N N . ASP A 1 209 ? -28.790 11.526 7.762 1.00 97.31 209 ASP A N 1
ATOM 1654 C CA . ASP A 1 209 ? -28.910 11.418 6.312 1.00 97.31 209 ASP A CA 1
ATOM 1655 C C . ASP A 1 209 ? -27.547 11.292 5.624 1.00 97.31 209 ASP A C 1
ATOM 1657 O O . ASP A 1 209 ? -26.527 11.882 6.020 1.00 97.31 209 ASP A O 1
ATOM 1661 N N . LEU A 1 210 ? -27.561 10.565 4.509 1.00 97.75 210 LEU A N 1
ATOM 1662 C CA . LEU A 1 210 ? -26.531 10.574 3.490 1.00 97.75 210 LEU A CA 1
ATOM 1663 C C . LEU A 1 210 ? -26.977 11.416 2.288 1.00 97.75 210 LEU A C 1
ATOM 1665 O O . LEU A 1 210 ? -27.733 10.955 1.431 1.00 97.75 210 LEU A O 1
ATOM 1669 N N . LEU A 1 211 ? -26.440 12.634 2.187 1.00 98.50 211 LEU A N 1
ATOM 1670 C CA . LEU A 1 211 ? -26.722 13.561 1.089 1.00 98.50 211 LEU A CA 1
ATOM 1671 C C . LEU A 1 211 ? -25.752 13.373 -0.080 1.00 98.50 211 LEU A C 1
ATOM 1673 O O . LEU A 1 211 ? -24.534 13.424 0.109 1.00 98.50 211 LEU A O 1
ATOM 1677 N N . TYR A 1 212 ? -26.265 13.211 -1.299 1.00 98.50 212 TYR A N 1
ATOM 1678 C CA . TYR A 1 212 ? -25.476 13.213 -2.535 1.00 98.50 212 TYR A CA 1
ATOM 1679 C C . TYR A 1 212 ? -25.714 14.491 -3.334 1.00 98.50 212 TYR A C 1
ATOM 1681 O O . TYR A 1 212 ? -26.847 14.809 -3.670 1.00 98.50 212 TYR A O 1
ATOM 1689 N N . ASP A 1 213 ? -24.632 15.176 -3.698 1.00 97.56 213 ASP A N 1
ATOM 1690 C CA . ASP A 1 213 ? -24.673 16.359 -4.558 1.00 97.56 213 ASP A CA 1
ATOM 1691 C C . ASP A 1 213 ? -24.087 16.033 -5.934 1.00 97.56 213 ASP A C 1
ATOM 1693 O O . ASP A 1 213 ? -22.901 15.696 -6.068 1.00 97.56 213 ASP A O 1
ATOM 1697 N N . LEU A 1 214 ? -24.942 16.062 -6.954 1.00 95.19 214 LEU A N 1
ATOM 1698 C CA . LEU A 1 214 ? -24.623 15.643 -8.315 1.00 95.19 214 LEU A CA 1
ATOM 1699 C C . LEU A 1 214 ? -24.208 16.860 -9.151 1.00 95.19 214 LEU A C 1
ATOM 1701 O O . LEU A 1 214 ? -25.028 17.710 -9.479 1.00 95.19 214 LEU A O 1
ATOM 1705 N N . GLY A 1 215 ? -22.930 16.935 -9.525 1.00 93.19 215 GLY A N 1
ATOM 1706 C CA . GLY A 1 215 ? -22.352 18.143 -10.119 1.00 93.19 215 GLY A CA 1
ATOM 1707 C C . GLY A 1 215 ? -21.954 19.159 -9.050 1.00 93.19 215 GLY A C 1
ATOM 1708 O O . GLY A 1 215 ? -22.274 20.338 -9.161 1.00 93.19 215 GLY A O 1
ATOM 1709 N N . CYS A 1 216 ? -21.259 18.702 -8.003 1.00 95.31 216 CYS A N 1
ATOM 1710 C CA . CYS A 1 216 ? -21.088 19.476 -6.773 1.00 95.31 216 CYS A CA 1
ATOM 1711 C C . CYS A 1 216 ? -20.270 20.767 -6.921 1.00 95.31 216 CYS A C 1
ATOM 1713 O O . CYS A 1 216 ? -20.223 21.581 -5.997 1.00 95.31 216 CYS A O 1
ATOM 1715 N N . GLY A 1 217 ? -19.570 20.971 -8.040 1.00 93.94 217 GLY A N 1
ATOM 1716 C CA . GLY A 1 217 ? -18.913 22.232 -8.341 1.00 93.94 217 GLY A CA 1
ATOM 1717 C C . GLY A 1 217 ? -17.865 22.614 -7.295 1.00 93.94 217 GLY A C 1
ATOM 1718 O O . GLY A 1 217 ? -16.874 21.913 -7.102 1.00 93.94 217 GLY A O 1
ATOM 1719 N N . ASN A 1 218 ? -18.063 23.745 -6.618 1.00 93.81 218 ASN A N 1
ATOM 1720 C CA . ASN A 1 218 ? -17.191 24.204 -5.531 1.00 93.81 218 ASN A CA 1
ATOM 1721 C C . ASN A 1 218 ? -17.503 23.552 -4.165 1.00 93.81 218 ASN A C 1
ATOM 1723 O O . ASN A 1 218 ? -16.855 23.879 -3.174 1.00 93.81 218 ASN A O 1
ATOM 1727 N N . GLY A 1 219 ? -18.475 22.641 -4.094 1.00 96.69 219 GLY A N 1
ATOM 1728 C CA . GLY A 1 219 ? -18.860 21.915 -2.886 1.00 96.69 219 GLY A CA 1
ATOM 1729 C C . GLY A 1 219 ? -19.714 22.700 -1.894 1.00 96.69 219 GLY A C 1
ATOM 1730 O O . GLY A 1 219 ? -19.819 22.260 -0.753 1.00 96.69 219 GLY A O 1
ATOM 1731 N N . ILE A 1 220 ? -20.295 23.842 -2.281 1.00 97.25 220 ILE A N 1
ATOM 1732 C CA . ILE A 1 220 ? -21.066 24.691 -1.359 1.00 97.25 220 ILE A CA 1
ATOM 1733 C C . ILE A 1 220 ? -22.197 23.917 -0.664 1.00 97.25 220 ILE A C 1
ATOM 1735 O O . ILE A 1 220 ? -22.315 23.995 0.553 1.00 97.25 220 ILE A O 1
ATOM 1739 N N . ILE A 1 221 ? -22.940 23.076 -1.392 1.00 97.69 221 ILE A N 1
ATOM 1740 C CA . ILE A 1 221 ? -24.072 22.316 -0.843 1.00 97.69 221 ILE A CA 1
ATOM 1741 C C . ILE A 1 221 ? -23.601 21.285 0.187 1.00 97.69 221 ILE A C 1
ATOM 1743 O O . ILE A 1 221 ? -24.080 21.287 1.318 1.00 97.69 221 ILE A O 1
ATOM 1747 N N . VAL A 1 222 ? -22.624 20.440 -0.160 1.00 98.19 222 VAL A N 1
ATOM 1748 C CA . VAL A 1 222 ? -22.120 19.395 0.753 1.00 98.19 222 VAL A CA 1
ATOM 1749 C C . VAL A 1 222 ? -21.430 19.973 1.989 1.00 98.19 222 VAL A C 1
ATOM 1751 O O . VAL A 1 222 ? -21.533 19.407 3.077 1.00 98.19 222 VAL A O 1
ATOM 1754 N N . VAL A 1 223 ? -20.756 21.119 1.847 1.00 98.31 223 VAL A N 1
ATOM 1755 C CA . VAL A 1 223 ? -20.148 21.839 2.971 1.00 98.31 223 VAL A CA 1
ATOM 1756 C C . VAL A 1 223 ? -21.223 22.431 3.878 1.00 98.31 223 VAL A C 1
ATOM 1758 O O . VAL A 1 223 ? -21.131 22.272 5.096 1.00 98.31 223 VAL A O 1
ATOM 1761 N N . THR A 1 224 ? -22.241 23.088 3.317 1.00 98.19 224 THR A N 1
ATOM 1762 C CA . THR A 1 224 ? -23.351 23.657 4.092 1.00 98.19 224 THR A CA 1
ATOM 1763 C C . THR A 1 224 ? -24.146 22.565 4.802 1.00 98.19 224 THR A C 1
ATOM 1765 O O . THR A 1 224 ? -24.421 22.710 5.992 1.00 98.19 224 THR A O 1
ATOM 1768 N N . ALA A 1 225 ? -24.441 21.453 4.125 1.00 98.19 225 ALA A N 1
ATOM 1769 C CA . ALA A 1 225 ? -25.150 20.313 4.697 1.00 98.19 225 ALA A CA 1
ATOM 1770 C C . ALA A 1 225 ? -24.413 19.748 5.923 1.00 98.19 225 ALA A C 1
ATOM 1772 O O . ALA A 1 225 ? -24.975 19.675 7.017 1.00 98.19 225 ALA A O 1
ATOM 1773 N N . ALA A 1 226 ? -23.113 19.468 5.781 1.00 98.06 226 ALA A N 1
ATOM 1774 C CA . ALA A 1 226 ? -22.298 18.970 6.884 1.00 98.06 226 ALA A CA 1
ATOM 1775 C C . ALA A 1 226 ? -22.159 19.982 8.033 1.00 98.06 226 ALA A C 1
ATOM 1777 O O . ALA A 1 226 ? -22.233 19.598 9.197 1.00 98.06 226 ALA A O 1
ATOM 1778 N N . LYS A 1 227 ? -21.986 21.278 7.734 1.00 97.19 227 LYS A N 1
ATOM 1779 C CA . LYS A 1 227 ? -21.847 22.323 8.762 1.00 97.19 227 LYS A CA 1
ATOM 1780 C C . LYS A 1 227 ? -23.130 22.570 9.550 1.00 97.19 227 LYS A C 1
ATOM 1782 O O . LYS A 1 227 ? -23.063 22.732 10.763 1.00 97.19 227 LYS A O 1
ATOM 1787 N N . ARG A 1 228 ? -24.272 22.668 8.866 1.00 97.00 228 ARG A N 1
ATOM 1788 C CA . ARG A 1 228 ? -25.546 23.072 9.482 1.00 97.00 228 ARG A CA 1
ATOM 1789 C C . ARG A 1 228 ? -26.295 21.898 10.098 1.00 97.00 228 ARG A C 1
ATOM 1791 O O . ARG A 1 228 ? -26.859 22.053 11.173 1.00 97.00 228 ARG A O 1
ATOM 1798 N N . TYR A 1 229 ? -26.281 20.745 9.434 1.00 97.06 229 TYR A N 1
ATOM 1799 C CA . TYR A 1 229 ? -27.101 19.593 9.819 1.00 97.06 229 TYR A CA 1
ATOM 1800 C C . TYR A 1 229 ? -26.274 18.445 10.407 1.00 97.06 229 TYR A C 1
ATOM 1802 O O . TYR A 1 229 ? -26.830 17.532 11.011 1.00 97.06 229 TYR A O 1
ATOM 1810 N N . GLY A 1 230 ? -24.943 18.477 10.269 1.00 96.25 230 GLY A N 1
ATOM 1811 C CA . GLY A 1 230 ? -24.061 17.418 10.768 1.00 96.25 230 GLY A CA 1
ATOM 1812 C C . GLY A 1 230 ? -24.192 16.095 10.009 1.00 96.25 230 GLY A C 1
ATOM 1813 O O . GLY A 1 230 ? -23.695 15.077 10.490 1.00 96.25 230 GLY A O 1
ATOM 1814 N N . CYS A 1 231 ? -24.865 16.108 8.855 1.00 97.38 231 CYS A N 1
ATOM 1815 C CA . CYS A 1 231 ? -25.106 14.928 8.038 1.00 97.38 231 CYS A CA 1
ATOM 1816 C C . CYS A 1 231 ? -23.852 14.505 7.271 1.00 97.38 231 CYS A C 1
ATOM 1818 O O . CYS A 1 231 ? -22.906 15.281 7.084 1.00 97.38 231 CYS A O 1
ATOM 1820 N N . LYS A 1 232 ? -23.845 13.260 6.790 1.00 98.31 232 LYS A N 1
ATOM 1821 C CA . LYS A 1 232 ? -22.806 12.806 5.864 1.00 98.31 232 LYS A CA 1
ATOM 1822 C C . LYS A 1 232 ? -23.148 13.311 4.472 1.00 98.31 232 LYS A C 1
ATOM 1824 O O . LYS A 1 232 ? -24.297 13.235 4.048 1.00 98.31 232 LYS A O 1
ATOM 1829 N N . ALA A 1 233 ? -22.145 13.780 3.737 1.00 98.25 233 ALA A N 1
ATOM 1830 C CA . ALA A 1 233 ? -22.364 14.282 2.386 1.00 98.25 233 ALA A CA 1
ATOM 1831 C C . ALA A 1 233 ? -21.309 13.777 1.398 1.00 98.25 233 ALA A C 1
ATOM 1833 O O . ALA A 1 233 ? -20.123 13.647 1.723 1.00 98.25 233 ALA A O 1
ATOM 1834 N N . VAL A 1 234 ? -21.737 13.492 0.168 1.00 98.38 234 VAL A N 1
ATOM 1835 C CA . VAL A 1 234 ? -20.854 13.093 -0.929 1.00 98.38 234 VAL A CA 1
ATOM 1836 C C . VAL A 1 234 ? -21.091 13.978 -2.143 1.00 98.38 234 VAL A C 1
ATOM 1838 O O . VAL A 1 234 ? -22.175 13.973 -2.716 1.00 98.38 234 VAL A O 1
ATOM 1841 N N . GLY A 1 235 ? -20.060 14.714 -2.552 1.00 97.81 235 GLY A N 1
ATOM 1842 C CA . GLY A 1 235 ? -20.084 15.527 -3.766 1.00 97.81 235 GLY A CA 1
ATOM 1843 C C . GLY A 1 235 ? -19.465 14.782 -4.942 1.00 97.81 235 GLY A C 1
ATOM 1844 O O . GLY A 1 235 ? -18.343 14.275 -4.833 1.00 97.81 235 GLY A O 1
ATOM 1845 N N . TYR A 1 236 ? -20.173 14.726 -6.068 1.00 96.75 236 TYR A N 1
ATOM 1846 C CA . TYR A 1 236 ? -19.675 14.148 -7.313 1.00 96.75 236 TYR A CA 1
ATOM 1847 C C . TYR A 1 236 ? -19.514 15.227 -8.375 1.00 96.75 236 TYR A C 1
ATOM 1849 O O . TYR A 1 236 ? -20.466 15.935 -8.684 1.00 96.75 236 TYR A O 1
ATOM 1857 N N . ASP A 1 237 ? -18.334 15.324 -8.985 1.00 93.50 237 ASP A N 1
ATOM 1858 C CA . ASP A 1 237 ? -18.113 16.230 -10.115 1.00 93.50 237 ASP A CA 1
ATOM 1859 C C . ASP A 1 237 ? -17.169 15.604 -11.145 1.00 93.50 237 ASP A C 1
ATOM 1861 O O . ASP A 1 237 ? -16.182 14.945 -10.810 1.00 93.50 237 ASP A O 1
ATOM 1865 N N . ILE A 1 238 ? -17.467 15.795 -12.426 1.00 90.44 238 ILE A N 1
ATOM 1866 C CA . ILE A 1 238 ? -16.682 15.234 -13.525 1.00 90.44 238 ILE A CA 1
ATOM 1867 C C . ILE A 1 238 ? -15.410 16.057 -13.798 1.00 90.44 238 ILE A C 1
ATOM 1869 O O . ILE A 1 238 ? -14.361 15.517 -14.180 1.00 90.44 238 ILE A O 1
ATOM 1873 N N . ALA A 1 239 ? -15.466 17.369 -13.551 1.00 88.00 239 ALA A N 1
ATOM 1874 C CA . ALA A 1 239 ? -14.408 18.320 -13.827 1.00 88.00 239 ALA A CA 1
ATOM 1875 C C . ALA A 1 239 ? -13.361 18.324 -12.705 1.00 88.00 239 ALA A C 1
ATOM 1877 O O . ALA A 1 239 ? -13.582 18.775 -11.582 1.00 88.00 239 ALA A O 1
ATOM 1878 N N . ARG A 1 240 ? -12.129 17.924 -13.043 1.00 89.38 240 ARG A N 1
ATOM 1879 C CA . ARG A 1 240 ? -10.999 17.882 -12.095 1.00 89.38 240 ARG A CA 1
ATOM 1880 C C . ARG A 1 240 ? -10.758 19.215 -11.370 1.00 89.38 240 ARG A C 1
ATOM 1882 O O . ARG A 1 240 ? -10.317 19.205 -10.225 1.00 89.38 240 ARG A O 1
ATOM 1889 N N . LYS A 1 241 ? -11.012 20.352 -12.032 1.00 89.50 241 LYS A N 1
ATOM 1890 C CA . LYS A 1 241 ? -10.882 21.689 -11.428 1.00 89.50 241 LYS A CA 1
ATOM 1891 C C . LYS A 1 241 ? -11.884 21.887 -10.283 1.00 89.50 241 LYS A C 1
ATOM 1893 O O . LYS A 1 241 ? -11.476 22.339 -9.221 1.00 89.50 241 LYS A O 1
ATOM 1898 N N . ARG A 1 242 ? -13.145 21.494 -10.486 1.00 92.62 242 ARG A N 1
ATOM 1899 C CA . ARG A 1 242 ? -14.227 21.596 -9.496 1.00 92.62 242 ARG A CA 1
ATOM 1900 C C . ARG A 1 242 ? -13.961 20.702 -8.290 1.00 92.62 242 ARG A C 1
ATOM 1902 O O . ARG A 1 242 ? -13.937 21.184 -7.168 1.00 92.62 242 ARG A O 1
ATOM 1909 N N . VAL A 1 243 ? -13.571 19.450 -8.532 1.00 93.31 243 VAL A N 1
ATOM 1910 C CA . VAL A 1 243 ? -13.167 18.513 -7.466 1.00 93.31 243 VAL A CA 1
ATOM 1911 C C . VAL A 1 243 ? -12.053 19.082 -6.583 1.00 93.31 243 VAL A C 1
ATOM 1913 O O . VAL A 1 243 ? -12.134 18.987 -5.362 1.00 93.31 243 VAL A O 1
ATOM 1916 N N . LYS A 1 244 ? -11.019 19.696 -7.176 1.00 92.19 244 LYS A N 1
ATOM 1917 C CA . LYS A 1 244 ? -9.939 20.333 -6.404 1.00 92.19 244 LYS A CA 1
ATOM 1918 C C . LYS A 1 244 ? -10.444 21.498 -5.549 1.00 92.19 244 LYS A C 1
ATOM 1920 O O . LYS A 1 244 ? -10.055 21.603 -4.393 1.00 92.19 244 LYS A O 1
ATOM 1925 N N . GLU A 1 245 ? -11.286 22.357 -6.116 1.00 91.75 245 GLU A N 1
ATOM 1926 C CA . GLU A 1 245 ? -11.863 23.508 -5.411 1.00 91.75 245 GLU A CA 1
ATOM 1927 C C . GLU A 1 245 ? -12.779 23.066 -4.261 1.00 91.75 245 GLU A C 1
ATOM 1929 O O . GLU A 1 245 ? -12.670 23.572 -3.148 1.00 91.75 245 GLU A O 1
ATOM 1934 N N . SER A 1 246 ? -13.611 22.055 -4.504 1.00 95.81 246 SER A N 1
ATOM 1935 C CA . SER A 1 246 ? -14.490 21.458 -3.503 1.00 95.81 246 SER A CA 1
ATOM 1936 C C . SER A 1 246 ? -13.715 20.834 -2.341 1.00 95.81 246 SER A C 1
ATOM 1938 O O . SER A 1 246 ? -14.028 21.107 -1.185 1.00 95.81 246 SER A O 1
ATOM 1940 N N . LEU A 1 247 ? -12.646 20.079 -2.622 1.00 95.88 247 LEU A N 1
ATOM 1941 C CA . LEU A 1 247 ? -11.770 19.529 -1.581 1.00 95.88 247 LEU A CA 1
ATOM 1942 C C . LEU A 1 247 ? -11.144 20.629 -0.710 1.00 95.88 247 LEU A C 1
ATOM 1944 O O . LEU A 1 247 ? -11.164 20.512 0.513 1.00 95.88 247 LEU A O 1
ATOM 1948 N N . ALA A 1 248 ? -10.656 21.714 -1.320 1.00 92.69 248 ALA A N 1
ATOM 1949 C CA . ALA A 1 248 ? -10.102 22.848 -0.580 1.00 92.69 248 ALA A CA 1
ATOM 1950 C C . ALA A 1 248 ? -11.160 23.537 0.303 1.00 92.69 248 ALA A C 1
ATOM 1952 O O . ALA A 1 248 ? -10.871 23.927 1.433 1.00 92.69 248 ALA A O 1
ATOM 1953 N N . ASN A 1 249 ? -12.404 23.651 -0.172 1.00 92.25 249 ASN A N 1
ATOM 1954 C CA . ASN A 1 249 ? -13.501 24.227 0.607 1.00 92.25 249 ASN A CA 1
ATOM 1955 C C . ASN A 1 249 ? -13.944 23.327 1.768 1.00 92.25 249 ASN A C 1
ATOM 1957 O O . ASN A 1 249 ? -14.265 23.843 2.841 1.00 92.25 249 ASN A O 1
ATOM 1961 N N . VAL A 1 250 ? -13.930 22.004 1.579 1.00 96.19 250 VAL A N 1
ATOM 1962 C CA . VAL A 1 250 ? -14.180 21.012 2.637 1.00 96.19 250 VAL A CA 1
ATOM 1963 C C . VAL A 1 250 ? -13.122 21.110 3.735 1.00 96.19 250 VAL A C 1
ATOM 1965 O O . VAL A 1 250 ? -13.472 21.155 4.916 1.00 96.19 250 VAL A O 1
ATOM 1968 N N . GLU A 1 251 ? -11.848 21.200 3.349 1.00 93.75 251 GLU A N 1
ATOM 1969 C CA . GLU A 1 251 ? -10.720 21.359 4.270 1.00 93.75 251 GLU A CA 1
ATOM 1970 C C . GLU A 1 251 ? -10.795 22.688 5.029 1.00 93.75 251 GLU A C 1
ATOM 1972 O O . GLU A 1 251 ? -10.833 22.691 6.258 1.00 93.75 251 GLU A O 1
ATOM 1977 N N . LYS A 1 252 ? -10.949 23.814 4.316 1.00 95.00 252 LYS A N 1
ATOM 1978 C CA . LYS A 1 252 ? -11.117 25.154 4.911 1.00 95.00 252 LYS A CA 1
ATOM 1979 C C . LYS A 1 252 ? -12.306 25.229 5.874 1.00 95.00 252 LYS A C 1
ATOM 1981 O O . LYS A 1 252 ? -12.319 26.035 6.800 1.00 95.00 252 LYS A O 1
ATOM 1986 N N . SER A 1 253 ? -13.321 24.404 5.642 1.00 93.06 253 SER A N 1
ATOM 1987 C CA . SER A 1 253 ? -14.529 24.325 6.459 1.00 93.06 253 SER A CA 1
ATOM 1988 C C . SER A 1 253 ? -14.440 23.336 7.618 1.00 93.06 253 SER A C 1
ATOM 1990 O O . SER A 1 253 ? -15.387 23.275 8.398 1.00 93.06 253 SER A O 1
ATOM 1992 N N . ASN A 1 254 ? -13.342 22.583 7.733 1.00 95.00 254 ASN A N 1
ATOM 1993 C CA . ASN A 1 254 ? -13.106 21.553 8.743 1.00 95.00 254 ASN A CA 1
ATOM 1994 C C . ASN A 1 254 ? -14.197 20.461 8.812 1.00 95.00 254 ASN A C 1
ATOM 1996 O O . ASN A 1 254 ? -14.485 19.902 9.870 1.00 95.00 254 ASN A O 1
ATOM 2000 N N . VAL A 1 255 ? -14.811 20.132 7.670 1.00 97.19 255 VAL A N 1
ATOM 2001 C CA . VAL A 1 255 ? -15.883 19.118 7.571 1.00 97.19 255 VAL A CA 1
ATOM 2002 C C . VAL A 1 255 ? -15.447 17.841 6.852 1.00 97.19 255 VAL A C 1
ATOM 2004 O O . VAL A 1 255 ? -16.275 16.997 6.523 1.00 97.19 255 VAL A O 1
ATOM 2007 N N . GLY A 1 256 ? -14.142 17.644 6.640 1.00 93.06 256 GLY A N 1
ATOM 2008 C CA . GLY A 1 256 ? -13.608 16.458 5.950 1.00 93.06 256 GLY A CA 1
ATOM 2009 C C . GLY A 1 256 ? -13.923 15.118 6.628 1.00 93.06 256 GLY A C 1
ATOM 2010 O O . GLY A 1 256 ? -13.842 14.074 5.990 1.00 93.06 256 GLY A O 1
ATOM 2011 N N . HIS A 1 257 ? -14.323 15.134 7.902 1.00 94.69 257 HIS A N 1
ATOM 2012 C CA . HIS A 1 257 ? -14.777 13.946 8.628 1.00 94.69 257 HIS A CA 1
ATOM 2013 C C . HIS A 1 257 ? -16.230 13.541 8.295 1.00 94.69 257 HIS A C 1
ATOM 2015 O O . HIS A 1 257 ? -16.611 12.400 8.547 1.00 94.69 257 HIS A O 1
ATOM 2021 N N . LEU A 1 258 ? -17.023 14.444 7.704 1.00 94.69 258 LEU A N 1
ATOM 2022 C CA . LEU A 1 258 ? -18.408 14.211 7.267 1.00 94.69 258 LEU A CA 1
ATOM 2023 C C . LEU A 1 258 ? -18.560 14.210 5.741 1.00 94.69 258 LEU A C 1
ATOM 2025 O O . LEU A 1 258 ? -19.483 13.587 5.214 1.00 94.69 258 LEU A O 1
ATOM 2029 N N . VAL A 1 259 ? -17.661 14.899 5.032 1.00 97.12 259 VAL A N 1
ATOM 2030 C CA . VAL A 1 259 ? -17.779 15.149 3.593 1.00 97.12 259 VAL A CA 1
ATOM 2031 C C . VAL A 1 259 ? -16.735 14.383 2.796 1.00 97.12 259 VAL A C 1
ATOM 2033 O O . VAL A 1 259 ? -15.541 14.421 3.090 1.00 97.12 259 VAL A O 1
ATOM 2036 N N . ARG A 1 260 ? -17.179 13.752 1.707 1.00 96.75 260 ARG A N 1
ATOM 2037 C CA . ARG A 1 260 ? -16.314 13.111 0.713 1.00 96.75 260 ARG A CA 1
ATOM 2038 C C . ARG A 1 260 ? -16.560 13.693 -0.673 1.00 96.75 260 ARG A C 1
ATOM 2040 O O . ARG A 1 260 ? -17.702 13.811 -1.091 1.00 96.75 260 ARG A O 1
ATOM 2047 N N . ILE A 1 261 ? -15.496 13.976 -1.421 1.00 97.12 261 ILE A N 1
ATOM 2048 C CA . ILE A 1 261 ? -15.591 14.434 -2.814 1.00 97.12 261 ILE A CA 1
ATOM 2049 C C . ILE A 1 261 ? -15.032 13.360 -3.744 1.00 97.12 261 ILE A C 1
ATOM 2051 O O . ILE A 1 261 ? -13.936 12.841 -3.517 1.00 97.12 261 ILE A O 1
ATOM 2055 N N . GLU A 1 262 ? -15.763 13.030 -4.806 1.00 94.25 262 GLU A N 1
ATOM 2056 C CA . GLU A 1 262 ? -15.341 12.045 -5.796 1.00 94.25 262 GLU A CA 1
ATOM 2057 C C . GLU A 1 262 ? -15.413 12.589 -7.224 1.00 94.25 262 GLU A C 1
ATOM 2059 O O . GLU A 1 262 ? -16.445 13.073 -7.682 1.00 94.25 262 GLU A O 1
ATOM 2064 N N . GLN A 1 263 ? -14.320 12.421 -7.977 1.00 92.81 263 GLN A N 1
ATOM 2065 C CA . GLN A 1 263 ? -14.350 12.697 -9.409 1.00 92.81 263 GLN A CA 1
ATOM 2066 C C . GLN A 1 263 ? -15.050 11.557 -10.155 1.00 92.81 263 GLN A C 1
ATOM 2068 O O . GLN A 1 263 ? -14.436 10.494 -10.347 1.00 92.81 263 GLN A O 1
ATOM 2073 N N . ARG A 1 264 ? -16.299 11.771 -10.580 1.00 89.12 264 ARG A N 1
ATOM 2074 C CA . ARG A 1 264 ? -17.118 10.784 -11.300 1.00 89.12 264 ARG A CA 1
ATOM 2075 C C . ARG A 1 264 ? -18.070 11.431 -12.301 1.00 89.12 264 ARG A C 1
ATOM 2077 O O . ARG A 1 264 ? -18.407 12.601 -12.189 1.00 89.12 264 ARG A O 1
ATOM 2084 N N . ASP A 1 265 ? -18.497 10.622 -13.265 1.00 88.56 265 ASP A N 1
ATOM 2085 C CA . ASP A 1 265 ? -19.629 10.928 -14.134 1.00 88.56 265 ASP A CA 1
ATOM 2086 C C . ASP A 1 265 ? -20.923 10.569 -13.391 1.00 88.56 265 ASP A C 1
ATOM 2088 O O . ASP A 1 265 ? -21.110 9.409 -13.002 1.00 88.56 265 ASP A O 1
ATOM 2092 N N . ILE A 1 266 ? -21.790 11.561 -13.180 1.00 88.88 266 ILE A N 1
ATOM 2093 C CA . ILE A 1 266 ? -23.029 11.409 -12.414 1.00 88.88 266 ILE A CA 1
ATOM 2094 C C . ILE A 1 266 ? -24.003 10.410 -13.056 1.00 88.88 266 ILE A C 1
ATOM 2096 O O . ILE A 1 266 ? -24.710 9.716 -12.333 1.00 88.88 266 ILE A O 1
ATOM 2100 N N . PHE A 1 267 ? -23.957 10.229 -14.383 1.00 86.50 267 PHE A N 1
ATOM 2101 C CA . PHE A 1 267 ? -24.804 9.271 -15.106 1.00 86.50 267 PHE A CA 1
ATOM 2102 C C . PHE A 1 267 ? -24.420 7.805 -14.857 1.00 86.50 267 PHE A C 1
ATOM 2104 O O . PHE A 1 267 ? -25.113 6.890 -15.296 1.00 86.50 267 PHE A O 1
ATOM 2111 N N . THR A 1 268 ? -23.297 7.563 -14.177 1.00 84.00 268 THR A N 1
ATOM 2112 C CA . THR A 1 268 ? -22.778 6.216 -13.884 1.00 84.00 268 THR A CA 1
ATOM 2113 C C . THR A 1 268 ? -22.885 5.839 -12.408 1.00 84.00 268 THR A C 1
ATOM 2115 O O . THR A 1 268 ? -22.365 4.798 -11.995 1.00 84.00 268 THR A O 1
ATOM 2118 N N . LEU A 1 269 ? -23.493 6.703 -11.593 1.00 86.00 269 LEU A N 1
ATOM 2119 C CA . LEU A 1 269 ? -23.559 6.523 -10.150 1.00 86.00 269 LEU A CA 1
ATOM 2120 C C . LEU A 1 269 ? -24.687 5.577 -9.752 1.00 86.00 269 LEU A C 1
ATOM 2122 O O . LEU A 1 269 ? -25.790 5.621 -10.285 1.00 86.00 269 LEU A O 1
ATOM 2126 N N . ASP A 1 270 ? -24.396 4.758 -8.747 1.00 87.88 270 ASP A N 1
ATOM 2127 C CA . ASP A 1 270 ? -25.417 4.081 -7.960 1.00 87.88 270 ASP A CA 1
ATOM 2128 C C . ASP A 1 270 ? -25.904 5.054 -6.879 1.00 87.88 270 ASP A C 1
ATOM 2130 O O . ASP A 1 270 ? -25.145 5.415 -5.973 1.00 87.88 270 ASP A O 1
ATOM 2134 N N . LEU A 1 271 ? -27.149 5.504 -7.018 1.00 92.19 271 LEU A N 1
ATOM 2135 C CA . LEU A 1 271 ? -27.786 6.481 -6.133 1.00 92.19 271 LEU A CA 1
ATOM 2136 C C . LEU A 1 271 ? -28.632 5.821 -5.035 1.00 92.19 271 LEU A C 1
ATOM 2138 O O . LEU A 1 271 ? -29.160 6.524 -4.184 1.00 92.19 271 LEU A O 1
ATOM 2142 N N . SER A 1 272 ? -28.722 4.484 -5.006 1.00 92.88 272 SER A N 1
ATOM 2143 C CA . SER A 1 272 ? -29.615 3.729 -4.105 1.00 92.88 272 SER A CA 1
ATOM 2144 C C . SER A 1 272 ? -29.349 3.922 -2.609 1.00 92.88 272 SER A C 1
ATOM 2146 O O . SER A 1 272 ? -30.160 3.520 -1.783 1.00 92.88 272 SER A O 1
ATOM 2148 N N . LYS A 1 273 ? -28.198 4.498 -2.254 1.00 91.19 273 LYS A N 1
ATOM 2149 C CA . LYS A 1 273 ? -27.774 4.716 -0.867 1.00 91.19 273 LYS A CA 1
ATOM 2150 C C . LYS A 1 273 ? -28.054 6.119 -0.350 1.00 91.19 273 LYS A C 1
ATOM 2152 O O . LYS A 1 273 ? -27.806 6.349 0.825 1.00 91.19 273 LYS A O 1
ATOM 2157 N N . ALA A 1 274 ? -28.411 7.057 -1.222 1.00 94.75 274 ALA A N 1
ATOM 2158 C CA . ALA A 1 274 ? -28.640 8.433 -0.815 1.00 94.75 274 ALA A CA 1
ATOM 2159 C C . ALA A 1 274 ? -30.019 8.558 -0.168 1.00 94.75 274 ALA A C 1
ATOM 2161 O O . ALA A 1 274 ? -31.006 8.106 -0.745 1.00 94.75 274 ALA A O 1
ATOM 2162 N N . ASP A 1 275 ? -30.069 9.211 0.988 1.00 97.12 275 ASP A N 1
ATOM 2163 C CA . ASP A 1 275 ? -31.326 9.607 1.626 1.00 97.12 275 ASP A CA 1
ATOM 2164 C C . ASP A 1 275 ? -31.831 10.925 1.016 1.00 97.12 275 ASP A C 1
ATOM 2166 O O . ASP A 1 275 ? -33.029 11.122 0.834 1.00 97.12 275 ASP A O 1
ATOM 2170 N N . VAL A 1 276 ? -30.898 11.803 0.619 1.00 97.38 276 VAL A N 1
ATOM 2171 C CA . VAL A 1 276 ? -31.176 13.095 -0.022 1.00 97.38 276 VAL A CA 1
ATOM 2172 C C . VAL A 1 276 ? -30.285 13.268 -1.248 1.00 97.38 276 VAL A C 1
ATOM 2174 O O . VAL A 1 276 ? -29.083 13.001 -1.199 1.00 97.38 276 VAL A O 1
ATOM 2177 N N . ILE A 1 277 ? -30.853 13.746 -2.357 1.00 97.06 277 ILE A N 1
ATOM 2178 C CA . ILE A 1 277 ? -30.109 14.056 -3.583 1.00 97.06 277 ILE A CA 1
ATOM 2179 C C . ILE A 1 277 ? -30.344 15.516 -3.956 1.00 97.06 277 ILE A C 1
ATOM 2181 O O . ILE A 1 277 ? -31.486 15.945 -4.102 1.00 97.06 277 ILE A O 1
ATOM 2185 N N . THR A 1 278 ? -29.260 16.263 -4.156 1.00 95.81 278 THR A N 1
ATOM 2186 C CA . THR A 1 278 ? -29.286 17.634 -4.671 1.00 95.81 278 THR A CA 1
ATOM 2187 C C . THR A 1 278 ? -28.719 17.678 -6.082 1.00 95.81 278 THR A C 1
ATOM 2189 O O . THR A 1 278 ? -27.777 16.959 -6.428 1.00 95.81 278 THR A O 1
ATOM 2192 N N . LEU A 1 279 ? -29.327 18.517 -6.916 1.00 91.31 279 LEU A N 1
ATOM 2193 C CA . LEU A 1 279 ? -28.973 18.656 -8.320 1.00 91.31 279 LEU A CA 1
ATOM 2194 C C . LEU A 1 279 ? -29.216 20.098 -8.761 1.00 91.31 279 LEU A C 1
ATOM 2196 O O . LEU A 1 279 ? -30.327 20.607 -8.634 1.00 91.31 279 LEU A O 1
ATOM 2200 N N . TYR A 1 280 ? -28.194 20.731 -9.331 1.00 85.06 280 TYR A N 1
ATOM 2201 C CA . TYR A 1 280 ? -28.334 21.996 -10.046 1.00 85.06 280 TYR A CA 1
ATOM 2202 C C . TYR A 1 280 ? -27.615 21.886 -11.391 1.00 85.06 280 TYR A C 1
ATOM 2204 O O . TYR A 1 280 ? -26.393 22.004 -11.470 1.00 85.06 280 TYR A O 1
ATOM 2212 N N . LEU A 1 281 ? -28.384 21.600 -12.443 1.00 80.50 281 LEU A N 1
ATOM 2213 C CA . LEU A 1 281 ? -27.906 21.476 -13.820 1.00 80.50 281 LEU A CA 1
ATOM 2214 C C . LEU A 1 281 ? -28.662 22.449 -14.728 1.00 80.50 281 LEU A C 1
ATOM 2216 O O . LEU A 1 281 ? -29.781 22.856 -14.422 1.00 80.50 281 LEU A O 1
ATOM 2220 N N . LEU A 1 282 ? -28.038 22.803 -15.849 1.00 72.31 282 LEU A N 1
ATOM 2221 C CA . LEU A 1 282 ? -28.645 23.616 -16.901 1.00 72.31 282 LEU A CA 1
ATOM 2222 C C . LEU A 1 282 ? -29.195 22.701 -18.018 1.00 72.31 282 LEU A C 1
ATOM 2224 O O . LEU A 1 282 ? -28.622 21.624 -18.214 1.00 72.31 282 LEU A O 1
ATOM 2228 N N . PRO A 1 283 ? -30.293 23.093 -18.696 1.00 59.78 283 PRO A N 1
ATOM 2229 C CA . PRO A 1 283 ? -30.867 22.358 -19.826 1.00 59.78 283 PRO A CA 1
ATOM 2230 C C . PRO A 1 283 ? -29.956 22.327 -21.060 1.00 59.78 283 PRO A C 1
ATOM 2232 O O . PRO A 1 283 ? -29.126 23.254 -21.219 1.00 59.78 283 PRO A O 1
#

Organism: NCBI:txid412755

Mean predicted aligned error: 16.47 Å

pLDDT: mean 87.74, std 12.79, range [36.25, 98.5]

Sequence (283 aa):
DEEGKLAADWQSQWGEHEITDVNFKAGKLTFKRKSKIQDRQWESTFEGTIKAHALSGTITSERGDITAEGKRVGAALVGQWELEITSDSGSRKQLLRVNPDLSGIFGPIAIKKIDLNNDEVAFKTVLEFGEQKFEISFTGKLDDRKLTGELTSSRGTRQVTGQKIRRTPAKQRSRQTRKPFRKPDILFVPTPQEAVDKMLELAEVKKDDLLYDLGCGNGIIVVTAAKRYGCKAVGYDIARKRVKESLANVEKSNVGHLVRIEQRDIFTLDLSKADVITLYLLP

Solvent-accessible surface area (backbone atoms only — not comparable to full-atom values): 15956 Å² total; per-residue (Å²): 84,99,85,75,48,66,77,64,86,63,88,60,101,69,56,50,53,48,59,44,75,52,44,78,56,99,45,36,39,35,32,37,38,41,39,37,48,89,95,45,73,52,60,34,38,38,47,31,40,52,56,98,54,38,38,43,33,37,38,40,37,95,92,48,77,41,82,44,76,47,68,50,83,60,52,69,67,41,43,46,30,46,30,40,39,41,50,100,90,49,74,47,81,42,46,37,38,34,40,95,84,36,24,35,32,51,61,93,38,67,26,80,49,48,51,71,58,93,44,40,39,35,38,57,36,67,48,74,60,88,94,47,74,45,58,38,36,38,46,33,40,51,58,75,55,36,38,40,35,39,39,39,38,93,90,48,76,29,48,32,46,26,40,53,54,74,73,64,62,64,77,62,66,67,80,62,72,72,67,77,72,73,76,78,92,66,82,92,72,83,78,54,67,71,58,46,55,49,51,46,56,75,66,63,67,44,47,88,36,36,35,34,30,49,58,30,44,59,28,62,60,42,45,47,44,29,72,76,41,57,12,36,20,36,30,28,19,64,51,69,68,32,44,54,45,17,51,52,46,28,54,78,65,72,39,59,91,40,41,46,77,44,81,38,61,71,94,74,60,86,64,90,77,48,74,39,79,48,77,77,81,81,135

Radius of gyration: 27.61 Å; Cα contacts (8 Å, |Δi|>4): 554; chains: 1; bounding box: 80×53×58 Å

Foldseek 3Di:
DVVPDDADADDDPFFHKHWAPWDDDPQWTKIKIWTDGPPDIWIWIWTWGDDLFKTWTWIQTPVGIDTDIDGQDCSLVAAKKWKWWADPVGIDTWIWHAHSQQWTDIHNWTWPHWDDDPFWIKTWTWDDDPPDIKIKIWIFGDDRQWTWTWIQIPVGIITMIMGGDPPPCVVVPDPPVPPLQPDPPFDDDDDPLVRLVVVCVVLVQALAFEEEEEQCFLVSNQLCSCVPHVHAYEYEHQDPVRLVNNVVSCVVSVRPVRYYYDNDDSVPDDCVRGPHYHYDGDD

Nearest PDB structures (foldseek):
  5bxy-assembly2_B  TM=9.856E-01  e=1.040E-09  Salinibacter ruber DSM 13855
  1nkv-assembly1_A  TM=9.009E-01  e=2.424E-05  Escherichia coli
  5epe-assembly1_A  TM=8.813E-01  e=3.964E-05  Thiobacillus denitrificans ATCC 25259
  7qos-assembly2_B  TM=8.536E-01  e=3.185E-05  Aquifex aeolicus VF5
  7qos-assembly1_A  TM=8.557E-01  e=3.753E-05  Aquifex aeolicus VF5